Protein AF-A0A1I1T755-F1 (afdb_monomer)

Mean predicted aligned error: 21.68 Å

pLDDT: mean 79.61, std 17.69, range [35.12, 97.62]

Solvent-accessible surface area (backbone atoms only — not comparable to full-atom values): 11969 Å² total; per-residue (Å²): 139,84,83,82,84,85,90,85,89,85,86,88,81,91,76,90,70,80,73,81,49,70,67,60,53,50,53,51,49,54,51,50,52,53,50,51,54,51,50,51,51,53,50,51,52,54,50,48,54,53,51,50,53,51,51,51,53,50,52,50,59,74,71,42,74,73,81,73,72,89,49,69,65,61,52,50,52,51,51,52,50,50,53,49,50,52,52,50,51,51,52,54,52,50,53,49,52,52,51,53,50,52,51,52,60,71,65,49,74,76,76,81,71,70,99,65,89,76,80,75,77,63,72,64,60,61,53,51,51,51,53,51,50,47,52,53,54,47,51,51,49,51,53,51,48,51,51,52,51,53,50,53,51,53,53,49,56,51,35,78,74,38,90,85,30,65,67,61,50,52,60,49,48,54,53,52,50,50,53,48,52,53,46,54,51,49,49,52,51,48,51,55,52,58,70,70,48,85,81,129

Radius of gyration: 43.2 Å; Cα contacts (8 Å, |Δi|>4): 30; chains: 1; bounding box: 140×41×78 Å

Nearest PDB structures (foldseek):
  8otz-assembly1_DP  TM=5.277E-01  e=7.797E-01  Bos taurus
  5xg2-assembly1_A  TM=3.256E-01  e=5.555E+00  Pyrococcus yayanosii CH1
  3ja6-assembly1_I  TM=2.140E-01  e=2.372E+00  Escherichia coli

Secondary structure (DSSP, 8-state):
---------------------HHHHHHHHHHHHHHHHHHHHHHHHHHHHHHHHHHHHHHHHHHSSSPPP--HHHHHHHHHHHHHHHHHHHHHHHHHHHHHHHHHHHTSPPPPPPSS------HHHHHHHHHHHHHHHHHHHHHHHHHHHHHHHHHHHHHHHSTTTHHHHHHHHHHHHHHHHHHHHHHHHHHHHHHTSPP-

Sequence (200 aa):
MSSETPKEAESPAAFDLAPASDEERLAKLEKANRFNRILIFALAMLLFIILSSLATSAVVKMLADEPPPFDPEAFAALQHRAEQLETELNTLKEDQKRQDALLKLAATPPPPPPAAAAPAAPPSQDIAALKLMGRTLLGQEQSYQQSLAALKNGMRDLADMVPGSRSWLDDYNQEIDKAVNASQQRVKAIQQWGSKLPQE

Organism: Pseudomonas straminea (NCBI:txid47882)

Foldseek 3Di:
DDDDDDDDDDDDDDDDDDDPDVVVVVVVVVVVVVVVVVVVVVVVVVVVVVVVVVVVVVVCVVVDDPDPPPDVVVVVVVVVVVVVVVVVVVVVVVVVVVVVVVVVVVVPDPDDPDPDDDDDDPVVVVLVVLLVVLVVLLVVLVVVLVVLVVVLVVLVVVLVVDPPSVVVNVVVVVVSVVVNVVSVVVNVVSVVVNVPRDDD

Structure (mmCIF, N/CA/C/O backbone):
data_AF-A0A1I1T755-F1
#
_entry.id   AF-A0A1I1T755-F1
#
loop_
_atom_site.group_PDB
_atom_site.id
_atom_site.type_symbol
_atom_site.label_atom_id
_atom_site.label_alt_id
_atom_site.label_comp_id
_atom_site.label_asym_id
_atom_site.label_entity_id
_atom_site.label_seq_id
_atom_site.pdbx_PDB_ins_code
_atom_site.Cartn_x
_atom_site.Cartn_y
_atom_site.Cartn_z
_atom_site.occupancy
_atom_site.B_iso_or_equiv
_atom_site.auth_seq_id
_atom_site.auth_comp_id
_atom_site.auth_asym_id
_atom_site.auth_atom_id
_atom_site.pdbx_PDB_model_num
ATOM 1 N N . MET A 1 1 ? 108.391 -16.190 -31.214 1.00 35.12 1 MET A N 1
ATOM 2 C CA . MET A 1 1 ? 109.371 -16.046 -30.120 1.00 35.12 1 MET A CA 1
ATOM 3 C C . MET A 1 1 ? 108.705 -15.199 -29.054 1.00 35.12 1 MET A C 1
ATOM 5 O O . MET A 1 1 ? 108.425 -14.042 -29.330 1.00 35.12 1 MET A O 1
ATOM 9 N N . SER A 1 2 ? 108.347 -15.805 -27.923 1.00 37.34 2 SER A N 1
ATOM 10 C CA . SER A 1 2 ? 107.707 -15.134 -26.786 1.00 37.34 2 SER A CA 1
ATOM 11 C C . SER A 1 2 ? 108.721 -15.077 -25.652 1.00 37.34 2 SER A C 1
ATOM 13 O O . SER A 1 2 ? 109.266 -16.116 -25.287 1.00 37.34 2 SER A O 1
ATOM 15 N N . SER A 1 3 ? 108.999 -13.877 -25.151 1.00 39.09 3 SER A N 1
ATOM 16 C CA . SER A 1 3 ? 109.987 -13.636 -24.101 1.00 39.09 3 SER A CA 1
ATOM 17 C C . SER A 1 3 ? 109.344 -13.629 -22.713 1.00 39.09 3 SER A C 1
ATOM 19 O O . SER A 1 3 ? 108.350 -12.949 -22.480 1.00 39.09 3 SER A O 1
ATOM 21 N N . GLU A 1 4 ? 109.940 -14.449 -21.850 1.00 42.66 4 GLU A N 1
ATOM 22 C CA . GLU A 1 4 ? 110.182 -14.334 -20.403 1.00 42.66 4 GLU A CA 1
ATOM 23 C C . GLU A 1 4 ? 109.469 -13.249 -19.557 1.00 42.66 4 GLU A C 1
ATOM 25 O O . GLU A 1 4 ? 109.646 -12.048 -19.730 1.00 42.66 4 GLU A O 1
ATOM 30 N N . THR A 1 5 ? 108.766 -13.732 -18.524 1.00 50.03 5 THR A N 1
ATOM 31 C CA . THR A 1 5 ? 108.605 -13.181 -17.147 1.00 50.03 5 THR A CA 1
ATOM 32 C C . THR A 1 5 ? 109.961 -13.098 -16.395 1.00 50.03 5 THR A C 1
ATOM 34 O O . THR A 1 5 ? 110.822 -13.859 -16.839 1.00 50.03 5 THR A O 1
ATOM 37 N N . PRO A 1 6 ? 110.191 -12.400 -15.228 1.00 61.50 6 PRO A N 1
ATOM 38 C CA . PRO A 1 6 ? 109.294 -12.348 -14.035 1.00 61.50 6 PRO A CA 1
ATOM 39 C C . PRO A 1 6 ? 109.473 -11.227 -12.934 1.00 61.50 6 PRO A C 1
ATOM 41 O O . PRO A 1 6 ? 110.411 -10.444 -12.972 1.00 61.50 6 PRO A O 1
ATOM 44 N N . LYS A 1 7 ? 108.622 -11.316 -11.875 1.00 43.22 7 LYS A N 1
ATOM 45 C CA . LYS A 1 7 ? 108.736 -10.857 -10.444 1.00 43.22 7 LYS A CA 1
ATOM 46 C C . LYS A 1 7 ? 108.649 -9.338 -10.150 1.00 43.22 7 LYS A C 1
ATOM 48 O O . LYS A 1 7 ? 109.206 -8.539 -10.874 1.00 43.22 7 LYS A O 1
ATOM 53 N N . GLU A 1 8 ? 107.926 -8.859 -9.125 1.00 37.31 8 GLU A N 1
ATOM 54 C CA . GLU A 1 8 ? 108.131 -9.155 -7.698 1.00 37.31 8 GLU A CA 1
ATOM 55 C C . GLU A 1 8 ? 106.972 -8.645 -6.792 1.00 37.31 8 GLU A C 1
ATOM 57 O O . GLU A 1 8 ? 106.420 -7.581 -7.036 1.00 37.31 8 GLU A O 1
ATOM 62 N N . ALA A 1 9 ? 106.681 -9.446 -5.756 1.00 42.03 9 ALA A N 1
ATOM 63 C CA . ALA A 1 9 ? 106.267 -9.147 -4.371 1.00 42.03 9 ALA A CA 1
ATOM 64 C C . ALA A 1 9 ? 104.993 -8.356 -3.961 1.00 42.03 9 ALA A C 1
ATOM 66 O O . ALA A 1 9 ? 104.556 -7.390 -4.566 1.00 42.03 9 ALA A O 1
ATOM 67 N N . GLU A 1 10 ? 104.523 -8.797 -2.783 1.00 35.19 10 GLU A N 1
ATOM 68 C CA . GLU A 1 10 ? 103.696 -8.138 -1.756 1.00 35.19 10 GLU A CA 1
ATOM 69 C C . GLU A 1 10 ? 102.160 -8.245 -1.805 1.00 35.19 10 GLU A C 1
ATOM 71 O O . GLU A 1 10 ? 101.432 -7.452 -2.388 1.00 35.19 10 GLU A O 1
ATOM 76 N N . SER A 1 11 ? 101.668 -9.203 -1.015 1.00 46.81 11 SER A N 1
ATOM 77 C CA . SER A 1 11 ? 100.602 -8.963 -0.033 1.00 46.81 11 SER A CA 1
ATOM 78 C C . SER A 1 11 ? 101.323 -8.756 1.312 1.00 46.81 11 SER A C 1
ATOM 80 O O . SER A 1 11 ? 102.269 -9.522 1.538 1.00 46.81 11 SER A O 1
ATOM 82 N N . PRO A 1 12 ? 100.976 -7.786 2.193 1.00 54.97 12 PRO A N 1
ATOM 83 C CA . PRO A 1 12 ? 99.703 -7.825 2.931 1.00 54.97 12 PRO A CA 1
ATOM 84 C C . PRO A 1 12 ? 99.160 -6.460 3.433 1.00 54.97 12 PRO A C 1
ATOM 86 O O . PRO A 1 12 ? 99.875 -5.685 4.055 1.00 54.97 12 PRO A O 1
ATOM 89 N N . ALA A 1 13 ? 97.855 -6.201 3.328 1.00 36.81 13 ALA A N 1
ATOM 90 C CA . ALA A 1 13 ? 97.175 -5.313 4.283 1.00 36.81 13 ALA A CA 1
ATOM 91 C C . ALA A 1 13 ? 95.667 -5.555 4.266 1.00 36.81 13 ALA A C 1
ATOM 93 O O . ALA A 1 13 ? 94.960 -5.221 3.319 1.00 36.81 13 ALA A O 1
ATOM 94 N N . ALA A 1 14 ? 95.193 -6.157 5.349 1.00 46.47 14 ALA A N 1
ATOM 95 C CA . ALA A 1 14 ? 93.793 -6.300 5.671 1.00 46.47 14 ALA A CA 1
ATOM 96 C C . ALA A 1 14 ? 93.132 -4.926 5.861 1.00 46.47 14 ALA A C 1
ATOM 98 O O . ALA A 1 14 ? 93.524 -4.173 6.745 1.00 46.47 14 ALA A O 1
ATOM 99 N N . PHE A 1 15 ? 92.079 -4.663 5.092 1.00 38.47 15 PHE A N 1
ATOM 100 C CA . PHE A 1 15 ? 90.919 -3.905 5.556 1.00 38.47 15 PHE A CA 1
ATOM 101 C C . PHE A 1 15 ? 89.667 -4.653 5.097 1.00 38.47 15 PHE A C 1
ATOM 103 O O . PHE A 1 15 ? 89.172 -4.486 3.989 1.00 38.47 15 PHE A O 1
ATOM 110 N N . ASP A 1 16 ? 89.278 -5.598 5.948 1.00 48.97 16 ASP A N 1
ATOM 111 C CA . ASP A 1 16 ? 87.904 -5.878 6.360 1.00 48.97 16 ASP A CA 1
ATOM 112 C C . ASP A 1 16 ? 86.786 -5.435 5.397 1.00 48.97 16 ASP A C 1
ATOM 114 O O . ASP A 1 16 ? 86.219 -4.355 5.524 1.00 48.97 16 ASP A O 1
ATOM 118 N N . LEU A 1 17 ? 86.447 -6.299 4.441 1.00 41.81 17 LEU A N 1
ATOM 119 C CA . LEU A 1 17 ? 85.173 -6.277 3.723 1.00 41.81 17 LEU A CA 1
ATOM 120 C C . LEU A 1 17 ? 84.752 -7.735 3.544 1.00 41.81 17 LEU A C 1
ATOM 122 O O . LEU A 1 17 ? 84.984 -8.344 2.498 1.00 41.81 17 LEU A O 1
ATOM 126 N N . ALA A 1 18 ? 84.189 -8.322 4.602 1.00 45.69 18 ALA A N 1
ATOM 127 C CA . ALA A 1 18 ? 83.506 -9.604 4.498 1.00 45.69 18 ALA A CA 1
ATOM 128 C C . ALA A 1 18 ? 82.553 -9.568 3.281 1.00 45.69 18 ALA A C 1
ATOM 130 O O . ALA A 1 18 ? 81.735 -8.646 3.179 1.00 45.69 18 ALA A O 1
ATOM 131 N N . PRO A 1 19 ? 82.645 -10.518 2.332 1.00 50.94 19 PRO A N 1
ATOM 132 C CA . PRO A 1 19 ? 81.652 -10.613 1.275 1.00 50.94 19 PRO A CA 1
ATOM 133 C C . PRO A 1 19 ? 80.314 -10.925 1.948 1.00 50.94 19 PRO A C 1
ATOM 135 O O . PRO A 1 19 ? 80.239 -11.872 2.727 1.00 50.94 19 PRO A O 1
ATOM 138 N N . ALA A 1 20 ? 79.289 -10.102 1.693 1.00 57.72 20 ALA A N 1
ATOM 139 C CA . ALA A 1 20 ? 77.937 -10.277 2.228 1.00 57.72 20 ALA A CA 1
ATOM 140 C C . ALA A 1 20 ? 77.550 -11.763 2.186 1.00 57.72 20 ALA A C 1
ATOM 142 O O . ALA A 1 20 ? 77.498 -12.345 1.097 1.00 57.72 20 ALA A O 1
ATOM 143 N N . SER A 1 21 ? 77.377 -12.373 3.362 1.00 67.25 21 SER A N 1
ATOM 144 C CA . SER A 1 21 ? 77.228 -13.821 3.513 1.00 67.25 21 SER A CA 1
ATOM 145 C C . SER A 1 21 ? 76.074 -14.331 2.647 1.00 67.25 21 SER A C 1
ATOM 147 O O . SER A 1 21 ? 75.081 -13.632 2.424 1.00 67.25 21 SER A O 1
ATOM 149 N N . ASP A 1 22 ? 76.194 -15.547 2.113 1.00 66.88 22 ASP A N 1
ATOM 150 C CA . ASP A 1 22 ? 75.213 -16.103 1.171 1.00 66.88 22 ASP A CA 1
ATOM 151 C C . ASP A 1 22 ? 73.778 -16.128 1.738 1.00 66.88 22 ASP A C 1
ATOM 153 O O . ASP A 1 22 ? 72.805 -16.010 0.990 1.00 66.88 22 ASP A O 1
ATOM 157 N N . GLU A 1 23 ? 73.639 -16.158 3.065 1.00 69.19 23 GLU A N 1
ATOM 158 C CA . GLU A 1 23 ? 72.368 -16.014 3.780 1.00 69.19 23 GLU A CA 1
ATOM 159 C C . GLU A 1 23 ? 71.709 -14.639 3.568 1.00 69.19 23 GLU A C 1
ATOM 161 O O . GLU A 1 23 ? 70.505 -14.559 3.303 1.00 69.19 23 GLU A O 1
ATOM 166 N N . GLU A 1 24 ? 72.477 -13.546 3.586 1.00 71.50 24 GLU A N 1
ATOM 167 C CA . GLU A 1 24 ? 71.951 -12.207 3.295 1.00 71.50 24 GLU A CA 1
ATOM 168 C C . GLU A 1 24 ? 71.529 -12.064 1.828 1.00 71.50 24 GLU A C 1
ATOM 170 O O . GLU A 1 24 ? 70.580 -11.334 1.512 1.00 71.50 24 GLU A O 1
ATOM 175 N N . ARG A 1 25 ? 72.211 -12.760 0.911 1.00 71.12 25 ARG A N 1
ATOM 176 C CA . ARG A 1 25 ? 71.863 -12.766 -0.520 1.00 71.12 25 ARG A CA 1
ATOM 177 C C . ARG A 1 25 ? 70.565 -13.537 -0.758 1.00 71.12 25 ARG A C 1
ATOM 179 O O . ARG A 1 25 ? 69.699 -13.045 -1.484 1.00 71.12 25 ARG A O 1
ATOM 186 N N . LEU A 1 26 ? 70.387 -14.680 -0.097 1.00 72.69 26 LEU A N 1
ATOM 187 C CA . LEU A 1 26 ? 69.152 -15.468 -0.144 1.00 72.69 26 LEU A CA 1
ATOM 188 C C . LEU A 1 26 ? 67.962 -14.704 0.452 1.00 72.69 26 LEU A C 1
ATOM 190 O O . LEU A 1 26 ? 66.907 -14.639 -0.181 1.00 72.69 26 LEU A O 1
ATOM 194 N N . ALA A 1 27 ? 68.141 -14.037 1.596 1.00 75.31 27 ALA A N 1
ATOM 195 C CA . ALA A 1 27 ? 67.090 -13.222 2.210 1.00 75.31 27 ALA A CA 1
ATOM 196 C C . ALA A 1 27 ? 66.666 -12.037 1.318 1.00 75.31 27 ALA A C 1
ATOM 198 O O . ALA A 1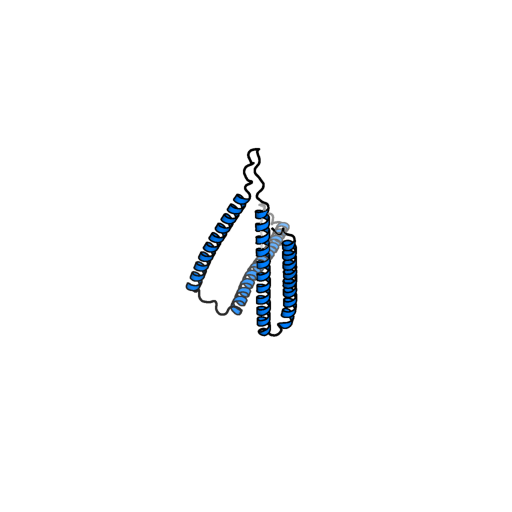 27 ? 65.475 -11.727 1.197 1.00 75.31 27 ALA A O 1
ATOM 199 N N . LYS A 1 28 ? 67.625 -11.391 0.635 1.00 72.56 28 LYS A N 1
ATOM 200 C CA . LYS A 1 28 ? 67.342 -10.323 -0.34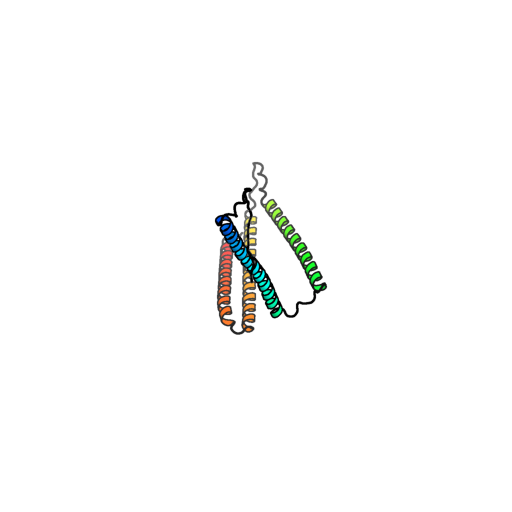2 1.00 72.56 28 LYS A CA 1
ATOM 201 C C . LYS A 1 28 ? 66.572 -10.851 -1.555 1.00 72.56 28 LYS A C 1
ATOM 203 O O . LYS A 1 28 ? 65.613 -10.204 -1.978 1.00 72.56 28 LYS A O 1
ATOM 208 N N . LEU A 1 29 ? 66.934 -12.025 -2.076 1.00 72.69 29 LEU A N 1
ATOM 209 C CA . LEU A 1 29 ? 66.239 -12.654 -3.206 1.00 72.69 29 LEU A CA 1
ATOM 210 C C . LEU A 1 29 ? 64.825 -13.118 -2.837 1.00 72.69 29 LEU A C 1
ATOM 212 O O . LEU A 1 29 ? 63.891 -12.902 -3.608 1.00 72.69 29 LEU A O 1
ATOM 216 N N . GLU A 1 30 ? 64.625 -13.681 -1.647 1.00 77.19 30 GLU A N 1
ATOM 217 C CA . GLU A 1 30 ? 63.300 -14.096 -1.180 1.00 77.19 30 GLU A CA 1
ATOM 218 C C . GLU A 1 30 ? 62.376 -12.888 -0.942 1.00 77.19 30 GLU A C 1
ATOM 220 O O . GLU A 1 30 ? 61.196 -12.909 -1.309 1.00 77.19 30 GLU A O 1
ATOM 225 N N . LYS A 1 31 ? 62.909 -11.798 -0.373 1.00 75.19 31 LYS A N 1
ATOM 226 C CA . LYS A 1 31 ? 62.175 -10.536 -0.204 1.00 75.19 31 LYS A CA 1
ATOM 227 C C . LYS A 1 31 ? 61.831 -9.906 -1.555 1.00 75.19 31 LYS A C 1
ATOM 229 O O . LYS A 1 31 ? 60.692 -9.480 -1.738 1.00 75.19 31 LYS A O 1
ATOM 234 N N . ALA A 1 32 ? 62.767 -9.891 -2.506 1.00 74.00 32 ALA A N 1
ATOM 235 C CA . ALA A 1 32 ? 62.540 -9.379 -3.858 1.00 74.00 32 ALA A CA 1
ATOM 236 C C . ALA A 1 32 ? 61.497 -10.209 -4.625 1.00 74.00 32 ALA A C 1
ATOM 238 O O . ALA A 1 32 ? 60.621 -9.644 -5.279 1.00 74.00 32 ALA A O 1
ATOM 239 N N . ASN A 1 33 ? 61.525 -11.537 -4.485 1.00 77.31 33 ASN A N 1
ATOM 240 C CA . ASN A 1 33 ? 60.552 -12.427 -5.116 1.00 77.31 33 ASN A CA 1
ATOM 241 C C . ASN A 1 33 ? 59.140 -12.238 -4.528 1.00 77.31 33 ASN A C 1
ATOM 243 O O . ASN A 1 33 ? 58.155 -12.136 -5.263 1.00 77.31 33 ASN A O 1
ATOM 247 N N . ARG A 1 34 ? 59.032 -12.093 -3.199 1.00 75.38 34 ARG A N 1
ATOM 248 C CA . ARG A 1 34 ? 57.762 -11.760 -2.531 1.00 75.38 34 ARG A CA 1
ATOM 249 C C . ARG A 1 34 ? 57.227 -10.389 -2.956 1.00 75.38 34 ARG A C 1
ATOM 251 O O . ARG A 1 34 ? 56.041 -10.279 -3.256 1.00 75.38 34 ARG A O 1
ATOM 258 N N . PHE A 1 35 ? 58.086 -9.372 -3.051 1.00 79.19 35 PHE A N 1
ATOM 259 C CA . PHE A 1 35 ? 57.698 -8.041 -3.533 1.00 79.19 35 PHE A CA 1
ATOM 260 C C . PHE A 1 35 ? 57.225 -8.058 -4.989 1.00 79.19 35 PHE A C 1
ATOM 262 O O . PHE A 1 35 ? 56.187 -7.474 -5.289 1.00 79.19 35 PHE A O 1
ATOM 269 N N . ASN A 1 36 ? 57.927 -8.766 -5.877 1.00 85.44 36 ASN A N 1
ATOM 270 C CA . ASN A 1 36 ? 57.527 -8.896 -7.278 1.00 85.44 36 ASN A CA 1
ATOM 271 C C . ASN A 1 36 ? 56.135 -9.534 -7.406 1.00 85.44 36 ASN A C 1
ATOM 273 O O . ASN A 1 36 ? 55.276 -9.044 -8.133 1.00 85.44 36 ASN A O 1
ATOM 277 N N . ARG A 1 37 ? 55.865 -10.584 -6.622 1.00 86.88 37 ARG A N 1
ATOM 278 C CA . ARG A 1 37 ? 54.556 -11.245 -6.613 1.00 86.88 37 ARG A CA 1
ATOM 279 C C . ARG A 1 37 ? 53.436 -10.318 -6.125 1.00 86.88 37 ARG A C 1
ATOM 281 O O . ARG A 1 37 ? 52.359 -10.314 -6.712 1.00 86.88 37 ARG A O 1
ATOM 288 N N . ILE A 1 38 ? 53.691 -9.507 -5.097 1.00 89.44 38 ILE A N 1
ATOM 289 C CA . ILE A 1 38 ? 52.728 -8.511 -4.596 1.00 89.44 38 ILE A CA 1
ATOM 290 C C . ILE A 1 38 ? 52.475 -7.416 -5.640 1.00 89.44 38 ILE A C 1
ATOM 292 O O . ILE A 1 38 ? 51.322 -7.058 -5.870 1.00 89.44 38 ILE A O 1
ATOM 296 N N . LEU A 1 39 ? 53.520 -6.922 -6.310 1.00 90.19 39 LEU A N 1
ATOM 297 C CA . LEU A 1 39 ? 53.388 -5.921 -7.373 1.00 90.19 39 LEU A CA 1
ATOM 298 C C . LEU A 1 39 ? 52.557 -6.441 -8.551 1.00 90.19 39 LEU A C 1
ATOM 300 O O . LEU A 1 39 ? 51.699 -5.719 -9.052 1.00 90.19 39 LEU A O 1
ATOM 304 N N . ILE A 1 40 ? 52.747 -7.703 -8.947 1.00 89.44 40 ILE A N 1
ATOM 305 C CA . ILE A 1 40 ? 51.943 -8.340 -10.000 1.00 89.44 40 ILE A CA 1
ATOM 306 C C . ILE A 1 40 ? 50.471 -8.431 -9.582 1.00 89.44 40 ILE A C 1
ATOM 308 O O . ILE A 1 40 ? 49.595 -8.108 -10.381 1.00 89.44 40 ILE A O 1
ATOM 312 N N . PHE A 1 41 ? 50.175 -8.814 -8.335 1.00 92.44 41 PHE A N 1
ATOM 313 C CA . PHE A 1 41 ? 48.792 -8.857 -7.849 1.00 92.44 41 PHE A CA 1
ATOM 314 C C . PHE A 1 41 ? 48.151 -7.470 -7.752 1.00 92.44 41 PHE A C 1
ATOM 316 O O . PHE A 1 41 ? 46.987 -7.317 -8.119 1.00 92.44 41 PHE A O 1
ATOM 323 N N . ALA A 1 42 ? 48.900 -6.455 -7.318 1.00 91.25 42 ALA A N 1
ATOM 324 C CA . ALA A 1 42 ? 48.418 -5.078 -7.278 1.00 91.25 42 ALA A CA 1
ATOM 325 C C . ALA A 1 42 ? 48.113 -4.548 -8.689 1.00 91.25 42 ALA A C 1
ATOM 327 O O . ALA A 1 42 ? 47.055 -3.959 -8.914 1.00 91.25 42 ALA A O 1
ATOM 328 N N . LEU A 1 43 ? 48.995 -4.818 -9.657 1.00 92.56 43 LEU A N 1
ATOM 329 C CA . LEU A 1 43 ? 48.785 -4.449 -11.056 1.00 92.56 43 LEU A CA 1
ATOM 330 C C . LEU A 1 43 ? 47.590 -5.195 -11.663 1.00 92.56 43 LEU A C 1
ATOM 332 O O . LEU A 1 43 ? 46.779 -4.588 -12.355 1.00 92.56 43 LEU A O 1
ATOM 336 N N . ALA A 1 44 ? 47.447 -6.490 -11.372 1.00 92.75 44 ALA A N 1
ATOM 337 C CA . ALA A 1 44 ? 46.313 -7.287 -11.828 1.00 92.75 44 ALA A CA 1
ATOM 338 C C . ALA A 1 44 ? 44.986 -6.781 -11.242 1.00 92.75 44 ALA A C 1
ATOM 340 O O . ALA A 1 44 ? 43.995 -6.705 -11.963 1.00 92.75 44 ALA A O 1
ATOM 341 N N . MET A 1 45 ? 44.964 -6.384 -9.966 1.00 93.44 45 MET A N 1
ATOM 342 C CA . MET A 1 45 ? 43.779 -5.808 -9.326 1.00 93.44 45 MET A CA 1
ATOM 343 C C . MET A 1 45 ? 43.423 -4.443 -9.930 1.00 93.44 45 MET A C 1
ATOM 345 O O . MET A 1 45 ? 42.258 -4.202 -10.241 1.00 93.44 45 MET A O 1
ATOM 349 N N . LEU A 1 46 ? 44.413 -3.576 -10.165 1.00 94.19 46 LEU A N 1
ATOM 350 C CA . LEU A 1 46 ? 44.207 -2.298 -10.854 1.00 94.19 46 LEU A CA 1
ATOM 351 C C . LEU A 1 46 ? 43.623 -2.522 -12.257 1.00 94.19 46 LEU A C 1
ATOM 353 O O . LEU A 1 46 ? 42.631 -1.901 -12.634 1.00 94.19 46 LEU A O 1
ATOM 357 N N . LEU A 1 47 ? 44.215 -3.446 -13.012 1.00 93.88 47 LEU A N 1
ATOM 358 C CA . LEU A 1 47 ? 43.787 -3.779 -14.365 1.00 93.88 47 LEU A CA 1
ATOM 359 C C . LEU A 1 47 ? 42.378 -4.389 -14.375 1.00 93.88 47 LEU A C 1
ATOM 361 O O . LEU A 1 47 ? 41.578 -4.052 -15.244 1.00 93.88 47 LEU A O 1
ATOM 365 N N . PHE A 1 48 ? 42.038 -5.206 -13.376 1.00 95.00 48 PHE A N 1
ATOM 366 C CA . PHE A 1 48 ? 40.691 -5.740 -13.192 1.00 95.00 48 PHE A CA 1
ATOM 367 C C . PHE A 1 48 ? 39.660 -4.633 -12.933 1.00 95.00 48 PHE A C 1
ATOM 369 O O . PHE A 1 48 ? 38.601 -4.636 -13.556 1.00 95.00 48 PHE A O 1
ATOM 376 N N . ILE A 1 49 ? 39.971 -3.651 -12.079 1.00 93.75 49 ILE A N 1
ATOM 377 C CA . ILE A 1 49 ? 39.083 -2.504 -11.815 1.00 93.75 49 ILE A CA 1
ATOM 378 C C . ILE A 1 49 ? 38.867 -1.682 -13.093 1.00 93.75 49 ILE A C 1
ATOM 380 O O . ILE A 1 49 ? 37.731 -1.328 -13.415 1.00 93.75 49 ILE A O 1
ATOM 384 N N . ILE A 1 50 ? 39.936 -1.417 -13.851 1.00 93.50 50 ILE A N 1
ATOM 385 C CA . ILE A 1 50 ? 39.860 -0.672 -15.116 1.00 93.50 50 ILE A CA 1
ATOM 386 C C . ILE A 1 50 ? 38.999 -1.431 -16.134 1.00 93.50 50 ILE A C 1
ATOM 388 O O . ILE A 1 50 ? 38.085 -0.848 -16.718 1.00 93.50 50 ILE A O 1
ATOM 392 N N . LEU A 1 51 ? 39.238 -2.733 -16.314 1.00 91.00 51 LEU A N 1
ATOM 393 C CA . LEU A 1 51 ? 38.452 -3.571 -17.224 1.00 91.00 51 LEU A CA 1
ATOM 394 C C . LEU A 1 51 ? 36.985 -3.659 -16.800 1.00 91.00 51 LEU A C 1
ATOM 396 O O . LEU A 1 51 ? 36.105 -3.555 -17.650 1.00 91.00 51 LEU A O 1
ATOM 400 N N . SER A 1 52 ? 36.713 -3.802 -15.502 1.00 91.56 52 SER A N 1
ATOM 401 C CA . SER A 1 52 ? 35.350 -3.823 -14.966 1.00 91.56 52 SER A CA 1
ATOM 402 C C . SER A 1 52 ? 34.626 -2.500 -15.230 1.00 91.56 52 SER A C 1
ATOM 404 O O . SER A 1 52 ? 33.455 -2.505 -15.610 1.00 91.56 52 SER A O 1
ATOM 406 N N . SER A 1 53 ? 35.314 -1.366 -15.077 1.00 90.25 53 SER A N 1
ATOM 407 C CA . SER A 1 53 ? 34.765 -0.037 -15.376 1.00 90.25 53 SER A CA 1
ATOM 408 C C . SER A 1 53 ? 34.455 0.138 -16.868 1.00 90.25 53 SER A C 1
ATOM 410 O O . SER A 1 53 ? 33.367 0.596 -17.232 1.00 90.25 53 SER A O 1
ATOM 412 N N . LEU A 1 54 ? 35.359 -0.308 -17.749 1.00 88.81 54 LEU A N 1
ATOM 413 C CA . LEU A 1 54 ? 35.139 -0.293 -19.200 1.00 88.81 54 LEU A CA 1
ATOM 414 C C . LEU A 1 54 ? 33.981 -1.206 -19.615 1.00 88.81 54 LEU A C 1
ATOM 416 O O . LEU A 1 54 ? 33.137 -0.790 -20.406 1.00 88.81 54 LEU A O 1
ATOM 420 N N . ALA A 1 55 ? 33.913 -2.421 -19.066 1.00 85.31 55 ALA A N 1
ATOM 421 C CA . ALA A 1 55 ? 32.838 -3.369 -19.344 1.00 85.31 55 ALA A CA 1
ATOM 422 C C . ALA A 1 55 ? 31.478 -2.819 -18.893 1.00 85.31 55 ALA A C 1
ATOM 424 O O . ALA A 1 55 ? 30.518 -2.851 -19.658 1.00 85.31 55 ALA A O 1
ATOM 425 N N . THR A 1 56 ? 31.412 -2.231 -17.694 1.00 87.00 56 THR A N 1
ATOM 426 C CA . THR A 1 56 ? 30.189 -1.587 -17.189 1.00 87.00 56 THR A CA 1
ATOM 427 C C . THR A 1 56 ? 29.777 -0.421 -18.088 1.00 87.00 56 THR A C 1
ATOM 429 O O . THR A 1 56 ? 28.616 -0.316 -18.470 1.00 87.00 56 THR A O 1
ATOM 432 N N . SER A 1 57 ? 30.734 0.409 -18.515 1.00 82.00 57 SER A N 1
ATOM 433 C CA . SER A 1 57 ? 30.479 1.521 -19.441 1.00 82.00 57 SER A CA 1
ATOM 434 C C . SER A 1 57 ? 29.979 1.045 -20.810 1.00 82.00 57 SER A C 1
ATOM 436 O O . SER A 1 57 ? 29.119 1.689 -21.406 1.00 82.00 57 SER A O 1
ATOM 438 N N . ALA A 1 58 ? 30.492 -0.079 -21.316 1.00 81.56 58 ALA A N 1
ATOM 439 C CA . ALA A 1 58 ? 30.057 -0.672 -22.579 1.00 81.56 58 ALA A CA 1
ATOM 440 C C . ALA A 1 58 ? 28.630 -1.235 -22.492 1.00 81.56 58 ALA A C 1
ATOM 442 O O . ALA A 1 58 ? 27.835 -1.008 -23.401 1.00 81.56 58 ALA A O 1
ATOM 443 N N . VAL A 1 59 ? 28.282 -1.901 -21.386 1.00 80.81 59 VAL A N 1
ATOM 444 C CA . VAL A 1 59 ? 26.916 -2.395 -21.138 1.00 80.81 59 VAL A CA 1
ATOM 445 C C . VAL A 1 59 ? 25.932 -1.233 -21.014 1.00 80.81 59 VAL A C 1
ATOM 447 O O . VAL A 1 59 ? 24.875 -1.268 -21.638 1.00 80.81 59 VAL A O 1
ATOM 450 N N . VAL A 1 60 ? 26.296 -0.172 -20.285 1.00 77.69 60 VAL A N 1
ATOM 451 C CA . VAL A 1 60 ? 25.470 1.042 -20.181 1.00 77.69 60 VAL A CA 1
ATOM 452 C C . VAL A 1 60 ? 25.281 1.693 -21.551 1.00 77.69 60 VAL A C 1
ATOM 454 O O . VAL A 1 60 ? 24.163 2.060 -21.876 1.00 77.69 60 VAL A O 1
ATOM 457 N N . LYS A 1 61 ? 26.320 1.777 -22.391 1.00 71.06 61 LYS A N 1
ATOM 458 C CA . LYS A 1 61 ? 26.211 2.319 -23.759 1.00 71.06 61 LYS A CA 1
ATOM 459 C C . LYS A 1 61 ? 25.421 1.440 -24.732 1.00 71.06 61 LYS A C 1
ATOM 461 O O . LYS A 1 61 ? 24.909 1.968 -25.706 1.00 71.06 61 LYS A O 1
ATOM 466 N N . MET A 1 62 ? 25.352 0.125 -24.516 1.00 72.56 62 MET A N 1
ATOM 467 C CA . MET A 1 62 ? 24.502 -0.760 -25.326 1.00 72.56 62 MET A CA 1
ATOM 468 C C . MET A 1 62 ? 23.039 -0.755 -24.877 1.00 72.56 62 MET A C 1
ATOM 470 O O . MET A 1 62 ? 22.172 -1.112 -25.669 1.00 72.56 62 MET A O 1
ATOM 474 N N . LEU A 1 63 ? 22.771 -0.397 -23.618 1.00 69.69 63 LEU A N 1
ATOM 475 C CA . LEU A 1 63 ? 21.424 -0.379 -23.046 1.00 69.69 63 LEU A CA 1
ATOM 476 C C . LEU A 1 63 ? 20.794 1.022 -23.027 1.00 69.69 63 LEU A C 1
ATOM 478 O O . LEU A 1 63 ? 19.572 1.140 -23.010 1.00 69.69 63 LEU A O 1
ATOM 482 N N . ALA A 1 64 ? 21.612 2.073 -23.025 1.00 56.22 64 ALA A N 1
ATOM 483 C CA . ALA A 1 64 ? 21.166 3.448 -23.166 1.00 56.22 64 ALA A CA 1
ATOM 484 C C . ALA A 1 64 ? 21.159 3.826 -24.652 1.00 56.22 64 ALA A C 1
ATOM 486 O O . ALA A 1 64 ? 22.223 3.934 -25.264 1.00 56.22 64 ALA A O 1
ATOM 487 N N . ASP A 1 65 ? 19.970 4.075 -25.208 1.00 62.59 65 ASP A N 1
ATOM 488 C CA . ASP A 1 65 ? 19.858 5.017 -26.324 1.00 62.59 65 ASP A CA 1
ATOM 489 C C . ASP A 1 65 ? 20.553 6.320 -25.903 1.00 62.59 65 ASP A C 1
ATOM 491 O O . ASP A 1 65 ? 20.490 6.694 -24.728 1.00 62.59 65 ASP A O 1
ATOM 495 N N . GLU A 1 66 ? 21.281 6.919 -26.847 1.00 57.53 66 GLU A N 1
ATOM 496 C CA . GLU A 1 66 ? 22.160 8.089 -26.720 1.00 57.53 66 GLU A CA 1
ATOM 497 C C . GLU A 1 66 ? 21.936 8.900 -25.428 1.00 57.53 66 GLU A C 1
ATOM 499 O O . GLU A 1 66 ? 20.828 9.408 -25.238 1.00 57.53 66 GLU A O 1
ATOM 504 N N . PRO A 1 67 ? 22.935 9.024 -24.518 1.00 59.25 67 PRO A N 1
ATOM 505 C CA . PRO A 1 67 ? 22.731 9.742 -23.265 1.00 59.25 67 PRO A CA 1
ATOM 506 C C . PRO A 1 67 ? 22.186 11.129 -23.605 1.00 59.25 67 PRO A C 1
ATOM 508 O O . PRO A 1 67 ? 22.858 11.855 -24.349 1.00 59.25 67 PRO A O 1
ATOM 511 N N . PRO A 1 68 ? 20.974 11.481 -23.131 1.00 60.53 68 PRO A N 1
ATOM 512 C CA . PRO A 1 68 ? 20.358 12.730 -23.522 1.00 60.53 68 PRO A CA 1
ATOM 513 C C . PRO A 1 68 ? 21.337 13.855 -23.182 1.00 60.53 68 PRO A C 1
ATOM 515 O O . PRO A 1 68 ? 21.952 13.818 -22.104 1.00 60.53 68 PRO A O 1
ATOM 518 N N . PRO A 1 69 ? 21.555 14.813 -24.101 1.00 69.06 69 PRO A N 1
ATOM 519 C CA . PRO A 1 69 ? 22.390 15.965 -23.810 1.00 69.06 69 PRO A CA 1
ATOM 520 C C . PRO A 1 69 ? 21.916 16.581 -22.496 1.00 69.06 69 PRO A C 1
ATOM 522 O O . PRO A 1 69 ? 20.718 16.580 -22.217 1.00 69.06 69 PRO A O 1
ATOM 525 N N . PHE A 1 70 ? 22.860 17.053 -21.675 1.00 68.75 70 PHE A N 1
ATOM 526 C CA . PHE A 1 70 ? 22.535 17.695 -20.406 1.00 68.75 70 PHE A CA 1
ATOM 527 C C . PHE A 1 70 ? 21.484 18.776 -20.656 1.00 68.75 70 PHE A C 1
ATOM 529 O O . PHE A 1 70 ? 21.777 19.790 -21.290 1.00 68.75 70 PHE A O 1
ATOM 536 N N . ASP A 1 71 ? 20.267 18.511 -20.193 1.00 79.44 71 ASP A N 1
ATOM 537 C CA . ASP A 1 71 ? 19.136 19.397 -20.375 1.00 79.44 71 ASP A CA 1
ATOM 538 C C . ASP A 1 71 ? 19.009 20.271 -19.118 1.00 79.44 71 ASP A C 1
ATOM 540 O O . ASP A 1 71 ? 18.610 19.777 -18.052 1.00 79.44 71 ASP A O 1
ATOM 544 N N . PRO A 1 72 ? 19.394 21.558 -19.195 1.00 77.38 72 PRO A N 1
ATOM 545 C CA . PRO A 1 72 ? 19.301 22.467 -18.062 1.00 77.38 72 PRO A CA 1
ATOM 546 C C . PRO A 1 72 ? 17.850 22.663 -17.602 1.00 77.38 72 PRO A C 1
ATOM 548 O O . PRO A 1 72 ? 17.636 22.943 -16.421 1.00 77.38 72 PRO A O 1
ATOM 551 N N . GLU A 1 73 ? 16.856 22.474 -18.478 1.00 81.12 73 GLU A N 1
ATOM 552 C CA . GLU A 1 73 ? 15.441 22.552 -18.102 1.00 81.12 73 GLU A CA 1
ATOM 553 C C . GLU A 1 73 ? 15.017 21.333 -17.279 1.00 81.12 73 GLU A C 1
ATOM 555 O O . GLU A 1 73 ? 14.352 21.485 -16.253 1.00 81.12 73 GLU A O 1
ATOM 560 N N . ALA A 1 74 ? 15.468 20.131 -17.651 1.00 79.75 74 ALA A N 1
ATOM 561 C CA . ALA A 1 74 ? 15.228 18.922 -16.864 1.00 79.75 74 ALA A CA 1
ATOM 562 C C . ALA A 1 74 ? 15.872 19.017 -15.471 1.00 79.75 74 ALA A C 1
ATOM 564 O O . ALA A 1 74 ? 15.260 18.627 -14.472 1.00 79.75 74 ALA A O 1
ATOM 565 N N . PHE A 1 75 ? 17.081 19.582 -15.383 1.00 83.81 75 PHE A N 1
ATOM 566 C CA . PHE A 1 75 ? 17.749 19.836 -14.105 1.00 83.81 75 PHE A CA 1
ATOM 567 C C . PHE A 1 75 ? 17.000 20.878 -13.257 1.00 83.81 75 PHE A C 1
ATOM 569 O O . PHE A 1 75 ? 16.782 20.651 -12.066 1.00 83.81 75 PHE A O 1
ATOM 576 N N . ALA A 1 76 ? 16.537 21.976 -13.862 1.00 85.25 76 ALA A N 1
ATOM 577 C CA . ALA A 1 76 ? 15.725 22.981 -13.176 1.00 85.25 76 ALA A CA 1
ATOM 578 C C . ALA A 1 76 ? 14.386 22.404 -12.680 1.00 85.25 76 ALA A C 1
ATOM 580 O O . ALA A 1 76 ? 13.966 22.684 -11.556 1.00 85.25 76 ALA A O 1
ATOM 581 N N . ALA A 1 77 ? 13.743 21.539 -13.469 1.00 86.44 77 ALA A N 1
ATOM 582 C CA . ALA A 1 77 ? 12.525 20.839 -13.068 1.00 86.44 77 ALA A CA 1
ATOM 583 C C . ALA A 1 77 ? 12.773 19.887 -11.886 1.00 86.44 77 ALA A C 1
ATOM 585 O O . ALA A 1 77 ? 11.964 19.826 -10.959 1.00 86.44 77 ALA A O 1
ATOM 586 N N . LEU A 1 78 ? 13.902 19.173 -11.884 1.00 87.62 78 LEU A N 1
ATOM 587 C CA . LEU A 1 78 ? 14.339 18.335 -10.763 1.00 87.62 78 LEU A CA 1
ATOM 588 C C . LEU A 1 78 ? 14.587 19.157 -9.494 1.00 87.62 78 LEU A C 1
ATOM 590 O O . LEU A 1 78 ? 14.141 18.755 -8.420 1.00 87.62 78 LEU A O 1
ATOM 594 N N . GLN A 1 79 ? 15.242 20.310 -9.616 1.00 90.88 79 GLN A N 1
ATOM 595 C CA . GLN A 1 79 ? 15.501 21.211 -8.495 1.00 90.88 79 GLN A CA 1
ATOM 596 C C . GLN A 1 79 ? 14.198 21.764 -7.905 1.00 90.88 79 GLN A C 1
ATOM 598 O O . GLN A 1 79 ? 13.983 21.668 -6.699 1.00 90.88 79 GLN A O 1
ATOM 603 N N . HIS A 1 80 ? 13.275 22.216 -8.755 1.00 89.44 80 HIS A N 1
ATOM 604 C CA . HIS A 1 80 ? 11.953 22.669 -8.322 1.00 89.44 80 HIS A CA 1
ATOM 605 C C . HIS A 1 80 ? 11.167 21.553 -7.618 1.00 89.44 80 HIS A C 1
ATOM 607 O O . HIS A 1 80 ? 10.492 21.782 -6.616 1.00 89.44 80 HIS A O 1
ATOM 613 N N . ARG A 1 81 ? 11.273 20.314 -8.110 1.00 87.44 81 ARG A N 1
ATOM 614 C CA . ARG A 1 81 ? 10.627 19.152 -7.488 1.00 87.44 81 ARG A CA 1
ATOM 615 C C . ARG A 1 81 ? 11.242 18.813 -6.131 1.00 87.44 81 ARG A C 1
ATOM 617 O O . ARG A 1 81 ? 10.512 18.422 -5.225 1.00 87.44 81 ARG A O 1
ATOM 624 N N . ALA A 1 82 ? 12.556 18.972 -5.981 1.00 92.44 82 ALA A N 1
ATOM 625 C CA . ALA A 1 82 ? 13.244 18.800 -4.706 1.00 92.44 82 ALA A CA 1
ATOM 626 C C . ALA A 1 82 ? 12.810 19.864 -3.684 1.00 92.44 82 ALA A C 1
ATOM 628 O O . ALA A 1 82 ? 12.492 19.513 -2.551 1.00 92.44 82 ALA A O 1
ATOM 629 N N . GLU A 1 83 ? 12.699 21.129 -4.097 1.00 93.44 83 GLU A N 1
ATOM 630 C CA . GLU A 1 83 ? 12.209 22.228 -3.249 1.00 93.44 83 GLU A CA 1
ATOM 631 C C . GLU A 1 83 ? 10.737 22.035 -2.841 1.00 93.44 83 GLU A C 1
ATOM 633 O O . GLU A 1 83 ? 10.358 22.266 -1.687 1.00 93.44 83 GLU A O 1
ATOM 638 N N . GLN A 1 84 ? 9.899 21.548 -3.762 1.00 93.50 84 GLN A N 1
ATOM 639 C CA . GLN A 1 84 ? 8.515 21.174 -3.461 1.00 93.50 84 GLN A CA 1
ATOM 640 C C . GLN A 1 84 ? 8.445 20.033 -2.445 1.00 93.50 84 GLN A C 1
ATOM 642 O O . GLN A 1 84 ? 7.730 20.149 -1.452 1.00 93.50 84 GLN A O 1
ATOM 647 N N . LEU A 1 85 ? 9.219 18.965 -2.650 1.00 93.12 85 LEU A N 1
ATOM 648 C CA . LEU A 1 85 ? 9.284 17.832 -1.725 1.00 93.12 85 LEU A CA 1
ATOM 649 C C . LEU A 1 85 ? 9.781 18.253 -0.339 1.00 93.12 85 LEU A C 1
ATOM 651 O O . LEU A 1 85 ? 9.257 17.789 0.669 1.00 93.12 85 LEU A O 1
ATOM 655 N N . GLU A 1 86 ? 10.766 19.146 -0.265 1.00 94.38 86 GLU A N 1
ATOM 656 C CA . GLU A 1 86 ? 11.261 19.675 1.006 1.00 94.38 86 GLU A CA 1
ATOM 657 C C . GLU A 1 86 ? 10.186 20.493 1.736 1.00 94.38 86 GLU A C 1
ATOM 659 O O . GLU A 1 86 ? 10.001 20.353 2.950 1.00 94.38 86 GLU A O 1
ATOM 664 N N . THR A 1 87 ? 9.419 21.289 0.990 1.00 93.50 87 THR A N 1
ATOM 665 C CA . THR A 1 87 ? 8.275 22.037 1.525 1.00 93.50 87 THR A CA 1
ATOM 666 C C . THR A 1 87 ? 7.202 21.089 2.054 1.00 93.50 87 THR A C 1
ATOM 668 O O . THR A 1 87 ? 6.769 21.231 3.199 1.00 93.50 87 THR A O 1
ATOM 671 N N . GLU A 1 88 ? 6.822 20.077 1.273 1.00 92.12 88 GLU A N 1
ATOM 672 C CA . GLU A 1 88 ? 5.856 19.060 1.691 1.00 92.12 88 GLU A CA 1
ATOM 673 C C . GLU A 1 88 ? 6.331 18.330 2.954 1.00 92.12 88 GLU A C 1
ATOM 675 O O . GLU A 1 88 ? 5.589 18.248 3.934 1.00 92.12 88 GLU A O 1
ATOM 680 N N . LEU A 1 89 ? 7.591 17.888 3.007 1.00 94.31 89 LEU A N 1
ATOM 681 C CA . LEU A 1 89 ? 8.145 17.232 4.195 1.00 94.31 89 LEU A CA 1
ATOM 682 C C . LEU A 1 89 ? 8.102 18.125 5.437 1.00 94.31 89 LEU A C 1
ATOM 684 O O . LEU A 1 89 ? 7.798 17.639 6.530 1.00 94.31 89 LEU A O 1
ATOM 688 N N . ASN A 1 90 ? 8.378 19.419 5.287 1.00 94.75 90 ASN A N 1
ATOM 689 C CA . ASN A 1 90 ? 8.285 20.362 6.395 1.00 94.75 90 ASN A CA 1
ATOM 690 C C . ASN A 1 90 ? 6.840 20.527 6.880 1.00 94.75 90 ASN A C 1
ATOM 692 O O . ASN A 1 90 ? 6.612 20.488 8.091 1.00 94.75 90 ASN A O 1
ATOM 696 N N . THR A 1 91 ? 5.869 20.616 5.965 1.00 93.56 91 THR A N 1
ATOM 697 C CA . THR A 1 91 ? 4.443 20.691 6.332 1.00 93.56 91 THR A CA 1
ATOM 698 C C . THR A 1 91 ? 3.966 19.427 7.052 1.00 93.56 91 THR A C 1
ATOM 700 O O . THR A 1 91 ? 3.416 19.515 8.147 1.00 93.56 91 THR A O 1
ATOM 703 N N . LEU A 1 92 ? 4.288 18.238 6.528 1.00 92.44 92 LEU A N 1
ATOM 704 C CA . LEU A 1 92 ? 3.965 16.954 7.160 1.00 92.44 92 LEU A CA 1
ATOM 705 C C . LEU A 1 92 ? 4.583 16.826 8.557 1.00 92.44 92 LEU A C 1
ATOM 707 O O . LEU A 1 92 ? 3.947 16.328 9.489 1.00 92.44 92 LEU A O 1
ATOM 711 N N . LYS A 1 93 ? 5.822 17.293 8.728 1.00 93.25 93 LYS A N 1
ATOM 712 C CA . LYS A 1 93 ? 6.514 17.279 10.021 1.00 93.25 93 LYS A CA 1
ATOM 713 C C . LYS A 1 93 ? 5.866 18.225 11.031 1.00 93.25 93 LYS A C 1
ATOM 715 O O . LYS A 1 93 ? 5.834 17.920 12.226 1.00 93.25 93 LYS A O 1
ATOM 720 N N . GLU A 1 94 ? 5.371 19.369 10.578 1.00 90.75 94 GLU A N 1
ATOM 721 C CA . GLU A 1 94 ? 4.635 20.312 11.417 1.00 90.75 94 GLU A CA 1
ATOM 722 C C . GLU A 1 94 ? 3.272 19.748 11.831 1.00 90.75 94 GLU A C 1
ATOM 724 O O . GLU A 1 94 ? 2.933 19.773 13.018 1.00 90.75 94 GLU A O 1
ATOM 729 N N . ASP A 1 95 ? 2.551 19.127 10.900 1.00 87.81 95 ASP A N 1
ATOM 730 C CA . ASP A 1 95 ? 1.287 18.444 11.177 1.00 87.81 95 ASP A CA 1
ATOM 731 C C . ASP A 1 95 ? 1.464 17.274 12.148 1.00 87.81 95 ASP A C 1
ATOM 733 O O . ASP A 1 95 ? 0.653 17.090 13.060 1.00 87.81 95 ASP A O 1
ATOM 737 N N . GLN A 1 96 ? 2.550 16.507 12.020 1.00 91.00 96 GLN A N 1
ATOM 738 C CA . GLN A 1 96 ? 2.890 15.460 12.982 1.00 91.00 96 GLN A CA 1
ATOM 739 C C . GLN A 1 96 ? 3.121 16.048 14.380 1.00 91.00 96 GLN A C 1
ATOM 741 O O . GLN A 1 96 ? 2.531 15.576 15.352 1.00 91.00 96 GLN A O 1
ATOM 746 N N . LYS A 1 97 ? 3.918 17.120 14.498 1.00 90.12 97 LYS A N 1
ATOM 747 C CA . LYS A 1 97 ? 4.140 17.800 15.787 1.00 90.12 97 LYS A CA 1
ATOM 748 C C . LYS A 1 97 ? 2.843 18.329 16.388 1.00 90.12 97 LYS A C 1
ATOM 750 O O . LYS A 1 97 ? 2.671 18.283 17.606 1.00 90.12 97 LYS A O 1
ATOM 755 N N . ARG A 1 98 ? 1.939 18.843 15.553 1.00 89.69 98 ARG A N 1
ATOM 756 C CA . ARG A 1 98 ? 0.633 19.348 15.984 1.00 89.69 98 ARG A CA 1
ATOM 757 C C . ARG A 1 98 ? -0.236 18.222 16.533 1.00 89.69 98 ARG A C 1
ATOM 759 O O . ARG A 1 98 ? -0.824 18.382 17.599 1.00 89.69 98 ARG A O 1
ATOM 766 N N . GLN A 1 99 ? -0.263 17.077 15.855 1.00 85.19 99 GLN A N 1
ATOM 767 C CA . GLN A 1 99 ? -0.950 15.878 16.336 1.00 85.19 99 GLN A CA 1
ATOM 768 C C . GLN A 1 99 ? -0.348 15.372 17.652 1.00 85.19 99 GLN A C 1
ATOM 770 O O . GLN A 1 99 ? -1.093 15.128 18.600 1.00 85.19 99 GLN A O 1
ATOM 775 N N . ASP A 1 100 ? 0.981 15.309 17.765 1.00 86.81 100 ASP A N 1
ATOM 776 C CA . ASP A 1 100 ? 1.667 14.929 19.008 1.00 86.81 100 ASP A CA 1
ATOM 777 C C . ASP A 1 100 ? 1.357 15.891 20.163 1.00 86.81 100 ASP A C 1
ATOM 779 O O . ASP A 1 100 ? 1.190 15.466 21.308 1.00 86.81 100 ASP A O 1
ATOM 783 N N . ALA A 1 101 ? 1.262 17.194 19.887 1.00 83.69 101 ALA A N 1
ATOM 784 C CA . ALA A 1 101 ? 0.877 18.187 20.885 1.00 83.69 101 ALA A CA 1
ATOM 785 C C . ALA A 1 101 ? -0.574 17.990 21.352 1.00 83.69 101 ALA A C 1
ATOM 787 O O . ALA A 1 101 ? -0.835 18.061 22.552 1.00 83.69 101 ALA A O 1
ATOM 788 N N . LEU A 1 102 ? -1.499 17.687 20.435 1.00 80.06 102 LEU A N 1
ATOM 789 C CA . LEU A 1 102 ? -2.895 17.379 20.767 1.00 80.06 102 LEU A CA 1
ATOM 790 C C . LEU A 1 102 ? -3.017 16.086 21.582 1.00 80.06 102 LEU A C 1
ATOM 792 O O . LEU A 1 102 ? -3.744 16.059 22.572 1.00 80.06 102 LEU A O 1
ATOM 796 N N . LEU A 1 103 ? -2.262 15.046 21.224 1.00 81.31 103 LEU A N 1
ATOM 797 C CA . LEU A 1 103 ? -2.180 13.793 21.980 1.00 81.31 103 LEU A CA 1
ATOM 798 C C . LEU A 1 103 ? -1.638 14.024 23.394 1.00 81.31 103 LEU A C 1
ATOM 800 O O . LEU A 1 103 ? -2.192 13.495 24.351 1.00 81.31 103 LEU A O 1
ATOM 804 N N . LYS A 1 104 ? -0.600 14.854 23.555 1.00 76.06 104 LYS A N 1
ATOM 805 C CA . LYS A 1 104 ? -0.064 15.232 24.877 1.00 76.06 104 LYS A CA 1
ATOM 806 C C . LYS A 1 104 ? -1.049 16.058 25.700 1.00 76.06 104 LYS A C 1
ATOM 808 O O . LYS A 1 104 ? -1.125 15.879 26.915 1.00 76.06 104 LYS A O 1
ATOM 813 N N . LEU A 1 105 ? -1.812 16.936 25.054 1.00 72.56 105 LEU A N 1
ATOM 814 C CA . LEU A 1 105 ? -2.852 17.713 25.723 1.00 72.56 105 LEU A CA 1
ATOM 815 C C . LEU A 1 105 ? -4.002 16.805 26.187 1.00 72.56 105 LEU A C 1
ATOM 817 O O . LEU A 1 105 ? -4.464 16.944 27.314 1.00 72.56 105 LEU A O 1
ATOM 821 N N . ALA A 1 106 ? -4.394 15.824 25.369 1.00 66.88 106 ALA A N 1
ATOM 822 C CA . ALA A 1 106 ? -5.383 14.804 25.725 1.00 66.88 106 ALA A CA 1
ATOM 823 C C . ALA A 1 106 ? -4.868 13.789 26.766 1.00 66.88 106 ALA A C 1
ATOM 825 O O . ALA A 1 106 ? -5.656 13.243 27.532 1.00 66.88 106 ALA A O 1
ATOM 826 N N . ALA A 1 107 ? -3.555 13.547 26.812 1.00 63.16 107 ALA A N 1
ATOM 82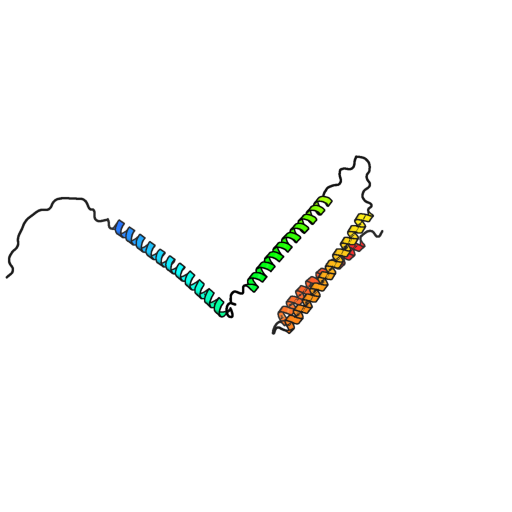7 C CA . ALA A 1 107 ? -2.902 12.673 27.787 1.00 63.16 107 ALA A CA 1
ATOM 828 C C . ALA A 1 107 ? -2.542 13.383 29.099 1.00 63.16 107 ALA A C 1
ATOM 830 O O . ALA A 1 107 ? -2.065 12.728 30.025 1.00 63.16 107 ALA A O 1
ATOM 831 N N . THR A 1 108 ? -2.750 14.702 29.196 1.00 52.38 108 THR A N 1
ATOM 832 C CA . THR A 1 108 ? -2.644 15.413 30.472 1.00 52.38 108 THR A CA 1
ATOM 833 C C . THR A 1 108 ? -3.777 14.918 31.366 1.00 52.38 108 THR A C 1
ATOM 835 O O . THR A 1 108 ? -4.942 15.148 31.037 1.00 52.38 108 THR A O 1
ATOM 838 N N . PRO A 1 109 ? -3.477 14.223 32.480 1.00 55.62 109 PRO A N 1
ATOM 839 C CA . PRO A 1 109 ? -4.513 13.825 33.416 1.00 55.62 109 PRO A CA 1
ATOM 840 C C . PRO A 1 109 ? -5.224 15.093 33.899 1.00 55.62 109 PRO A C 1
ATOM 842 O O . PRO A 1 109 ? -4.536 16.081 34.184 1.00 55.62 109 PRO A O 1
ATOM 845 N N . PRO A 1 110 ? -6.566 15.109 34.000 1.00 57.22 110 PRO A N 1
ATOM 846 C CA . PRO A 1 110 ? -7.250 16.232 34.623 1.00 57.22 110 PRO A CA 1
ATOM 847 C C . PRO A 1 110 ? -6.622 16.496 36.002 1.00 57.22 110 PRO A C 1
ATOM 849 O O . PRO A 1 110 ? -6.219 15.535 36.673 1.00 57.22 110 PRO A O 1
ATOM 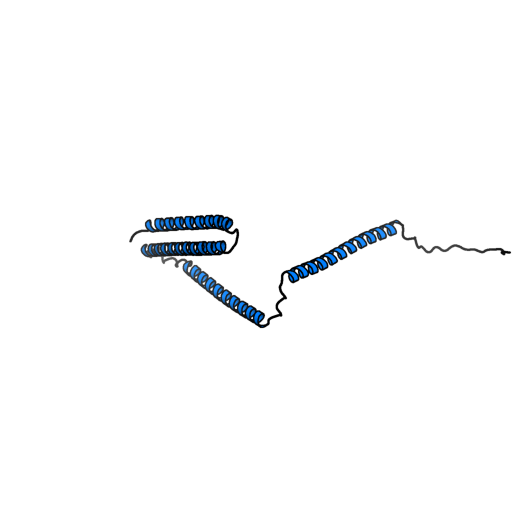852 N N . PRO A 1 111 ? -6.492 17.770 36.428 1.00 56.22 111 PRO A N 1
ATOM 853 C CA . PRO A 1 111 ? -6.005 18.080 37.766 1.00 56.22 111 PRO A CA 1
ATOM 854 C C . PRO A 1 111 ? -6.796 17.244 38.779 1.00 56.22 111 PRO A C 1
ATOM 856 O O . PRO A 1 111 ? -8.004 17.062 38.579 1.00 56.22 111 PRO A O 1
ATOM 859 N N . PRO A 1 112 ? -6.144 16.700 39.827 1.00 50.94 112 PRO A N 1
ATOM 860 C CA . PRO A 1 112 ? -6.851 15.914 40.823 1.00 50.94 112 PRO A CA 1
ATOM 861 C C . PRO A 1 112 ? -8.033 16.756 41.308 1.00 50.94 112 PRO A C 1
ATOM 863 O O . PRO A 1 112 ? -7.824 17.923 41.664 1.00 50.94 112 PRO A O 1
ATOM 866 N N . PRO A 1 113 ? -9.272 16.233 41.254 1.00 47.38 113 PRO A N 1
ATOM 867 C CA . PRO A 1 113 ? -10.410 16.992 41.728 1.00 47.38 113 PRO A CA 1
ATOM 868 C C . PRO A 1 113 ? -10.121 17.404 43.177 1.00 47.38 113 PRO A C 1
ATOM 870 O O . PRO A 1 113 ? -9.585 16.586 43.937 1.00 47.38 113 PRO A O 1
ATOM 873 N N . PRO A 1 114 ? -10.442 18.646 43.594 1.00 48.88 114 PRO A N 1
ATOM 874 C CA . PRO A 1 114 ? -10.532 18.925 45.018 1.00 48.88 114 PRO A CA 1
ATOM 875 C C . PRO A 1 114 ? -11.418 17.832 45.616 1.00 48.88 114 PRO A C 1
ATOM 877 O O . PRO A 1 114 ? -12.419 17.458 45.006 1.00 48.88 114 PRO A O 1
ATOM 880 N N . ALA A 1 115 ? -10.990 17.251 46.735 1.00 52.56 115 ALA A N 1
ATOM 881 C CA . ALA A 1 115 ? -11.651 16.134 47.396 1.00 52.56 115 ALA A CA 1
ATOM 882 C C . ALA A 1 115 ? -13.094 16.501 47.796 1.00 52.56 115 ALA A C 1
ATOM 884 O O . ALA A 1 115 ? -13.352 16.891 48.927 1.00 52.56 115 ALA A O 1
ATOM 885 N N . ALA A 1 116 ? -14.009 16.439 46.832 1.00 52.16 116 ALA A N 1
ATOM 886 C CA . ALA A 1 116 ? -15.451 16.600 46.919 1.00 52.16 116 ALA A CA 1
ATOM 887 C C . ALA A 1 116 ? -16.014 16.468 45.490 1.00 52.16 116 ALA A C 1
ATOM 889 O O . ALA A 1 116 ? -15.989 17.414 44.715 1.00 52.16 116 ALA A O 1
ATOM 890 N N . ALA A 1 117 ? -16.490 15.266 45.154 1.00 50.97 117 ALA A N 1
ATOM 891 C CA . ALA A 1 117 ? -17.487 14.985 44.117 1.00 50.97 117 ALA A CA 1
ATOM 892 C C . ALA A 1 117 ? -17.418 15.809 42.806 1.00 50.97 117 ALA A C 1
ATOM 894 O O . ALA A 1 117 ? -18.105 16.816 42.654 1.00 50.97 117 ALA A O 1
ATOM 895 N N . ALA A 1 118 ? -16.707 15.293 41.801 1.00 45.31 118 ALA A N 1
ATOM 896 C CA . ALA A 1 118 ? -17.011 15.584 40.399 1.00 45.31 118 ALA A CA 1
ATOM 897 C C . ALA A 1 118 ? -17.547 14.292 39.751 1.00 45.31 118 ALA A C 1
ATOM 899 O O . ALA A 1 118 ? -16.887 13.255 39.867 1.00 45.31 118 ALA A O 1
ATOM 900 N N . PRO A 1 119 ? -18.744 14.298 39.138 1.00 52.41 119 PRO A N 1
ATOM 901 C CA . PRO A 1 119 ? -19.299 13.110 38.505 1.00 52.41 119 PRO A CA 1
ATOM 902 C C . PRO A 1 119 ? -18.436 12.722 37.301 1.00 52.41 119 PRO A C 1
ATOM 904 O O . PRO A 1 119 ? -17.956 13.588 36.568 1.00 52.41 119 PRO A O 1
ATOM 907 N N . ALA A 1 120 ? -18.247 11.416 37.102 1.00 53.50 120 ALA A N 1
ATOM 908 C CA . ALA A 1 120 ? -17.745 10.869 35.849 1.00 53.50 120 ALA A CA 1
ATOM 909 C C . ALA A 1 120 ? -18.494 11.520 34.674 1.00 53.50 120 ALA A C 1
ATOM 911 O O . ALA A 1 120 ? -19.695 11.788 34.786 1.00 53.50 120 ALA A O 1
ATOM 912 N N . ALA A 1 121 ? -17.795 11.785 33.567 1.00 51.31 121 ALA A N 1
ATOM 913 C CA . ALA A 1 121 ? -18.442 12.185 32.322 1.00 51.31 121 ALA A CA 1
ATOM 914 C C . ALA A 1 121 ? -19.664 11.277 32.070 1.00 51.31 121 ALA A C 1
ATOM 916 O O . ALA A 1 121 ? -19.599 10.080 32.372 1.00 51.31 121 ALA A O 1
ATOM 917 N N . PRO A 1 122 ? -20.801 11.821 31.598 1.00 53.09 122 PRO A N 1
ATOM 918 C CA . PRO A 1 122 ? -21.992 11.009 31.429 1.00 53.09 122 PRO A CA 1
ATOM 919 C C . PRO A 1 122 ? -21.666 9.845 30.477 1.00 53.09 122 PRO A C 1
ATOM 921 O O . PRO A 1 122 ? -21.023 10.078 29.449 1.00 53.09 122 PRO A O 1
ATOM 924 N N . PRO A 1 123 ? -22.108 8.611 30.783 1.00 59.97 123 PRO A N 1
ATOM 925 C CA . PRO A 1 123 ? -21.775 7.404 30.013 1.00 59.97 123 PRO A CA 1
ATOM 926 C C . PRO A 1 123 ? -22.111 7.516 28.513 1.00 59.97 123 PRO A C 1
ATOM 928 O O . PRO A 1 123 ? -21.546 6.801 27.689 1.00 59.97 123 PRO A O 1
ATOM 931 N N . SER A 1 124 ? -22.983 8.456 28.143 1.00 61.38 124 SER A N 1
ATOM 932 C CA . SER A 1 124 ? -23.384 8.757 26.770 1.00 61.38 124 SER A CA 1
ATOM 933 C C . SER A 1 124 ? -22.261 9.312 25.881 1.00 61.38 124 SER A C 1
ATOM 935 O O . SER A 1 124 ? -22.256 9.039 24.678 1.00 61.38 124 SER A O 1
ATOM 937 N N . GLN A 1 125 ? -21.283 10.052 26.426 1.00 66.00 125 GLN A N 1
ATOM 938 C CA . GLN A 1 125 ? -20.169 10.591 25.623 1.00 66.00 125 GLN A CA 1
ATOM 939 C C . GLN A 1 125 ? -19.217 9.481 25.153 1.00 66.00 125 GLN A C 1
ATOM 941 O O . GLN A 1 125 ?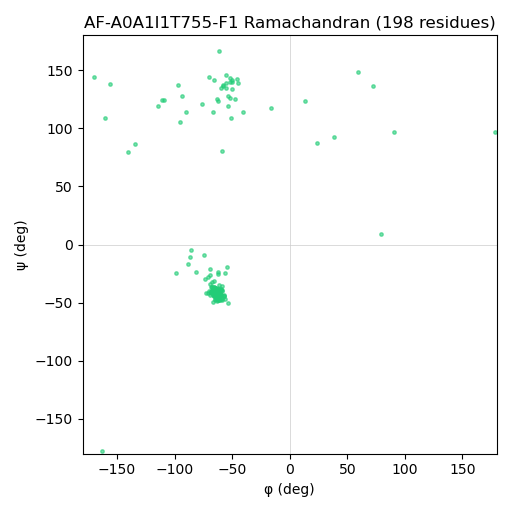 -18.822 9.459 23.984 1.00 66.00 125 GLN A O 1
ATOM 946 N N . ASP A 1 126 ? -18.933 8.509 26.020 1.00 78.31 126 ASP A N 1
ATOM 947 C CA . ASP A 1 126 ? -18.092 7.355 25.690 1.00 78.31 126 ASP A CA 1
ATOM 948 C C . ASP A 1 126 ? -18.776 6.444 24.660 1.00 78.31 126 ASP A C 1
ATOM 950 O O . ASP A 1 126 ? -18.153 5.989 23.696 1.00 78.31 126 ASP A O 1
ATOM 954 N N . ILE A 1 127 ? -20.092 6.240 24.790 1.00 83.50 127 ILE A N 1
ATOM 955 C CA . ILE A 1 127 ? -20.889 5.458 23.832 1.00 83.50 127 ILE A CA 1
ATOM 956 C C . ILE A 1 127 ? -20.913 6.134 22.451 1.00 83.50 127 ILE A C 1
ATOM 958 O O . ILE A 1 127 ? -20.788 5.453 21.427 1.00 83.50 127 ILE A O 1
ATOM 962 N N . ALA A 1 128 ? -21.044 7.462 22.394 1.00 85.81 128 ALA A N 1
ATOM 963 C CA . ALA A 1 128 ? -21.014 8.212 21.138 1.00 85.81 128 ALA A CA 1
ATOM 964 C C . ALA A 1 128 ? -19.648 8.112 20.433 1.00 85.81 128 ALA A C 1
ATOM 966 O O . ALA A 1 128 ? -19.599 7.888 19.218 1.00 85.81 128 ALA A O 1
ATOM 967 N N . ALA A 1 129 ? -18.548 8.205 21.186 1.00 86.88 129 ALA A N 1
ATOM 968 C CA . ALA A 1 129 ? -17.195 8.041 20.654 1.00 86.88 129 ALA A CA 1
ATOM 969 C C . ALA A 1 129 ? -16.964 6.627 20.088 1.00 86.88 129 ALA A C 1
ATOM 971 O O . ALA A 1 129 ? -16.450 6.478 18.976 1.00 86.88 129 ALA A O 1
ATOM 972 N N . LEU A 1 130 ? -17.422 5.587 20.795 1.00 89.56 130 LEU A N 1
ATOM 973 C CA . LEU A 1 130 ? -17.344 4.194 20.333 1.00 89.56 130 LEU A CA 1
ATOM 974 C C . LEU A 1 130 ? -18.164 3.978 19.047 1.00 89.56 130 LEU A C 1
ATOM 976 O O . LEU A 1 130 ? -17.683 3.363 18.092 1.00 89.56 130 LEU A O 1
ATOM 980 N N . LYS A 1 131 ? -19.373 4.546 18.958 1.00 88.81 131 LYS A N 1
ATOM 981 C CA . LYS A 1 131 ? -20.200 4.488 17.736 1.00 88.81 131 LYS A CA 1
ATOM 982 C C . LYS A 1 131 ? -19.523 5.185 16.550 1.00 88.81 131 LYS A C 1
ATOM 984 O O . LYS A 1 131 ? -19.518 4.642 15.441 1.00 88.81 131 LYS A O 1
ATOM 989 N N . LEU A 1 132 ? -18.919 6.357 16.773 1.00 91.56 132 LEU A N 1
ATOM 990 C CA . LEU A 1 132 ? -18.158 7.071 15.745 1.00 91.56 132 LEU A CA 1
ATOM 991 C C . LEU A 1 132 ? -16.978 6.225 15.248 1.00 91.56 132 LEU A C 1
ATOM 993 O O . LEU A 1 132 ? -16.817 6.062 14.039 1.00 91.56 132 LEU A O 1
ATOM 997 N N . MET A 1 133 ? -16.201 5.646 16.167 1.00 92.31 133 MET A N 1
ATOM 998 C CA . MET A 1 133 ? -15.083 4.758 15.840 1.00 92.31 133 MET A CA 1
ATOM 999 C C . MET A 1 133 ? -15.539 3.579 14.974 1.00 92.31 133 MET A C 1
ATOM 1001 O O . MET A 1 133 ? -14.930 3.315 13.938 1.00 92.31 133 MET A O 1
ATOM 1005 N N . GLY A 1 134 ? -16.639 2.913 15.340 1.00 92.25 134 GLY A N 1
ATOM 1006 C CA . GLY A 1 134 ? -17.201 1.813 14.551 1.00 92.25 134 GLY A CA 1
ATOM 1007 C C . GLY A 1 134 ? -17.548 2.211 13.123 1.00 92.25 134 GLY A C 1
ATOM 1008 O O . GLY A 1 134 ? -17.203 1.500 12.179 1.00 92.25 134 GLY A O 1
ATOM 1009 N N . ARG A 1 135 ? -18.177 3.378 12.953 1.00 94.00 135 ARG A N 1
ATOM 1010 C CA . ARG A 1 135 ? -18.522 3.906 11.628 1.00 94.00 135 ARG A CA 1
ATOM 1011 C C . ARG A 1 135 ? -17.280 4.229 10.800 1.00 94.00 135 ARG A C 1
ATOM 1013 O O . ARG A 1 135 ? -17.246 3.912 9.614 1.00 94.00 135 ARG A O 1
ATOM 1020 N N . THR A 1 136 ? -16.257 4.807 11.423 1.00 94.50 136 THR A N 1
ATOM 1021 C CA . THR A 1 136 ? -14.980 5.112 10.770 1.00 94.50 136 THR A CA 1
ATOM 1022 C C . THR A 1 136 ? -14.248 3.843 10.333 1.00 94.50 136 THR A C 1
ATOM 1024 O O . THR A 1 136 ? -13.780 3.778 9.199 1.00 94.50 136 THR A O 1
ATOM 1027 N N . LEU A 1 137 ? -14.184 2.813 11.183 1.00 95.50 137 LEU A N 1
ATOM 1028 C CA . LEU A 1 137 ? -13.565 1.529 10.833 1.00 95.50 137 LEU A CA 1
ATOM 1029 C C . LEU A 1 137 ? -14.316 0.819 9.700 1.00 95.50 137 LEU A C 1
ATOM 1031 O O . LEU A 1 137 ? -13.693 0.274 8.792 1.00 95.50 137 LEU A O 1
ATOM 1035 N N . LEU A 1 138 ? -15.649 0.864 9.719 1.00 94.69 138 LEU A N 1
ATOM 1036 C CA . LEU A 1 138 ? -16.467 0.279 8.658 1.00 94.69 138 LEU A CA 1
ATOM 1037 C C . LEU A 1 138 ? -16.271 1.013 7.322 1.00 94.69 138 LEU A C 1
ATOM 1039 O O . LEU A 1 138 ? -16.136 0.366 6.285 1.00 94.69 138 LEU A O 1
ATOM 1043 N N . GLY A 1 139 ? -16.182 2.346 7.351 1.00 93.69 139 GLY A N 1
ATOM 1044 C CA . GLY A 1 139 ? -15.863 3.152 6.171 1.00 93.69 139 GLY A CA 1
ATOM 1045 C C . GLY A 1 139 ? -14.468 2.866 5.607 1.00 93.69 139 GLY A C 1
ATOM 1046 O O . GLY A 1 139 ? -14.318 2.730 4.396 1.00 93.69 139 GLY A O 1
ATOM 1047 N N . GLN A 1 140 ? -13.455 2.708 6.466 1.00 96.25 140 GLN A N 1
ATOM 1048 C CA . GLN A 1 140 ? -12.107 2.310 6.035 1.00 96.25 140 GLN A CA 1
ATOM 1049 C C . GLN A 1 140 ? -12.116 0.955 5.330 1.00 96.25 140 GLN A C 1
ATOM 1051 O O . GLN A 1 140 ? -11.490 0.793 4.284 1.00 96.25 140 GLN A O 1
ATOM 1056 N N . GLU A 1 141 ? -12.856 -0.005 5.878 1.00 95.75 141 GLU A N 1
ATOM 1057 C CA . GLU A 1 141 ? -12.921 -1.346 5.317 1.00 95.75 141 GLU A CA 1
ATOM 1058 C C . GLU A 1 141 ? -13.636 -1.377 3.959 1.00 95.75 141 GLU A C 1
ATOM 1060 O O . GLU A 1 141 ? -13.212 -2.078 3.041 1.00 95.75 141 GLU A O 1
ATOM 1065 N N . GLN A 1 142 ? -14.674 -0.558 3.784 1.00 94.50 142 GLN A N 1
ATOM 1066 C CA . GLN A 1 142 ? -15.331 -0.385 2.489 1.00 94.50 142 GLN A CA 1
ATOM 1067 C C . GLN A 1 142 ? -14.384 0.224 1.442 1.00 94.50 142 GLN A C 1
ATOM 1069 O O . GLN A 1 142 ? -14.292 -0.290 0.326 1.00 94.50 142 GLN A O 1
ATOM 1074 N N . SER A 1 143 ? -13.647 1.279 1.802 1.00 95.81 143 SER A N 1
ATOM 1075 C CA . SER A 1 143 ? -12.650 1.894 0.914 1.00 95.81 143 SER A CA 1
ATOM 1076 C C . SER A 1 143 ? -11.533 0.916 0.536 1.00 95.81 143 SER A C 1
ATOM 1078 O O . SER A 1 143 ? -11.098 0.891 -0.615 1.00 95.81 143 SER A O 1
ATOM 1080 N N . TYR A 1 144 ? -11.098 0.072 1.477 1.00 96.38 144 TYR A N 1
ATOM 1081 C CA . TYR A 1 144 ? -10.118 -0.984 1.223 1.00 96.38 144 TYR A CA 1
ATOM 1082 C C . TYR A 1 144 ? -10.640 -2.035 0.231 1.00 96.38 144 TYR A C 1
ATOM 1084 O O . TYR A 1 144 ? -9.941 -2.410 -0.706 1.00 96.38 144 TYR A O 1
ATOM 1092 N N . GLN A 1 145 ? -11.892 -2.476 0.364 1.00 95.62 145 GLN A N 1
ATOM 1093 C CA . GLN A 1 145 ? -12.486 -3.401 -0.611 1.00 95.62 145 GLN A CA 1
ATOM 1094 C C . GLN A 1 145 ? -12.592 -2.774 -2.004 1.00 95.62 145 GLN A C 1
ATOM 1096 O O . GLN A 1 145 ? -12.322 -3.441 -3.003 1.00 95.62 145 GLN A O 1
ATOM 1101 N N . GLN A 1 146 ? -12.951 -1.490 -2.082 1.00 94.88 146 GLN A N 1
ATOM 1102 C CA . GLN A 1 146 ? -13.033 -0.775 -3.352 1.00 94.88 146 GLN A CA 1
ATOM 1103 C C . GLN A 1 146 ? -11.663 -0.648 -4.029 1.00 94.88 146 GLN A C 1
ATOM 1105 O O . GLN A 1 146 ? -11.569 -0.833 -5.244 1.00 94.88 146 GLN A O 1
ATOM 1110 N N . SER A 1 147 ? -10.599 -0.377 -3.266 1.00 96.62 147 SER A N 1
ATOM 1111 C CA . SER A 1 147 ? -9.246 -0.306 -3.823 1.00 96.62 147 SER A CA 1
ATOM 1112 C C . SER A 1 147 ? -8.767 -1.669 -4.328 1.00 96.62 147 SER A C 1
ATOM 1114 O O . SER A 1 147 ? -8.231 -1.744 -5.433 1.00 96.62 147 SER A O 1
ATOM 1116 N N . LEU A 1 148 ? -9.039 -2.755 -3.595 1.00 95.75 148 LEU A N 1
ATOM 1117 C CA . LEU A 1 148 ? -8.740 -4.116 -4.052 1.00 95.75 148 LEU A CA 1
ATOM 1118 C C . LEU A 1 148 ? -9.520 -4.492 -5.318 1.00 95.75 148 LEU A C 1
ATOM 1120 O O . LEU A 1 148 ? -8.962 -5.126 -6.210 1.00 95.75 148 LEU A O 1
ATOM 1124 N N . ALA A 1 149 ? -10.784 -4.080 -5.433 1.00 94.12 149 ALA A N 1
ATOM 1125 C CA . ALA A 1 149 ? -11.582 -4.319 -6.633 1.00 94.12 149 ALA A CA 1
ATOM 1126 C C . ALA A 1 149 ? -11.035 -3.556 -7.851 1.00 94.12 149 ALA A C 1
ATOM 1128 O O . ALA A 1 149 ? -10.900 -4.129 -8.932 1.00 94.12 149 ALA A O 1
ATOM 1129 N N . ALA A 1 150 ? -10.678 -2.280 -7.675 1.00 95.69 150 ALA A N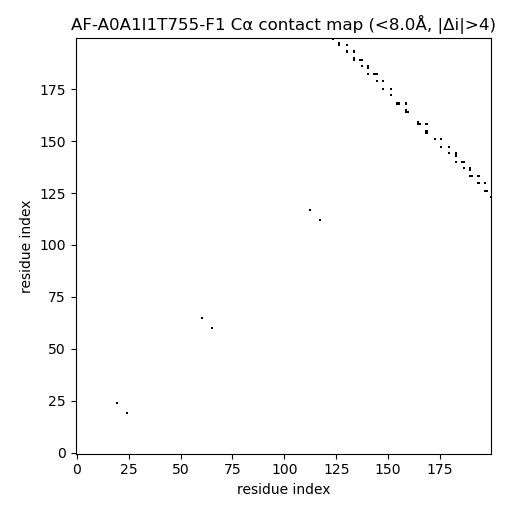 1
ATOM 1130 C CA . ALA A 1 150 ? -10.053 -1.482 -8.728 1.00 95.69 150 ALA A CA 1
ATOM 1131 C C . ALA A 1 150 ? -8.721 -2.097 -9.178 1.00 95.69 150 ALA A C 1
ATOM 1133 O O . ALA A 1 150 ? -8.456 -2.209 -10.374 1.00 95.69 150 ALA A O 1
ATOM 1134 N N . LEU A 1 151 ? -7.921 -2.560 -8.219 1.00 95.06 151 LEU A N 1
ATOM 1135 C CA . LEU A 1 151 ? -6.652 -3.215 -8.483 1.00 95.06 151 LEU A CA 1
ATOM 1136 C C . LEU A 1 151 ? -6.841 -4.550 -9.225 1.00 95.06 151 LEU A C 1
ATOM 1138 O O . LEU A 1 151 ? -6.165 -4.786 -10.222 1.00 95.06 151 LEU A O 1
ATOM 1142 N N . LYS A 1 152 ? -7.808 -5.382 -8.816 1.00 94.50 152 LYS A N 1
ATOM 1143 C CA . LYS A 1 152 ? -8.158 -6.634 -9.511 1.00 94.50 152 LYS A CA 1
ATOM 1144 C C . LYS A 1 152 ? -8.527 -6.384 -10.974 1.00 94.50 152 LYS A C 1
ATOM 1146 O O . LYS A 1 152 ? -8.048 -7.088 -11.860 1.00 94.50 152 LYS A O 1
ATOM 1151 N N . ASN A 1 153 ? -9.334 -5.354 -11.228 1.00 93.56 153 ASN A N 1
ATOM 1152 C CA . ASN A 1 153 ? -9.716 -4.969 -12.585 1.00 93.56 153 ASN A CA 1
ATOM 1153 C C . ASN A 1 153 ? -8.507 -4.489 -13.398 1.00 93.56 153 ASN A C 1
ATOM 1155 O O . ASN A 1 153 ? -8.288 -4.986 -14.498 1.00 93.56 153 ASN A O 1
ATOM 1159 N N . GLY A 1 154 ? -7.679 -3.605 -12.832 1.00 93.81 154 GLY A N 1
ATOM 1160 C CA . GLY A 1 154 ? -6.479 -3.108 -13.509 1.00 93.81 154 GLY A CA 1
ATOM 1161 C C . GLY A 1 154 ? -5.482 -4.219 -13.854 1.00 93.81 154 GLY A C 1
ATOM 1162 O O . GLY A 1 154 ? -4.945 -4.245 -14.958 1.00 93.81 154 GLY A O 1
ATOM 1163 N N . MET A 1 155 ? -5.272 -5.184 -12.953 1.00 92.06 155 MET A N 1
ATOM 1164 C CA . MET A 1 155 ? -4.382 -6.323 -13.216 1.00 92.06 155 MET A CA 1
ATOM 1165 C C . MET A 1 155 ? -4.948 -7.270 -14.276 1.00 92.06 155 MET A C 1
ATOM 1167 O O . MET A 1 155 ? -4.183 -7.817 -15.069 1.00 92.06 155 MET A O 1
ATOM 1171 N N . ARG A 1 156 ? -6.274 -7.435 -14.335 1.00 92.94 156 ARG A N 1
ATOM 1172 C CA . ARG A 1 156 ? -6.933 -8.193 -15.405 1.00 92.94 156 ARG A CA 1
ATOM 1173 C C . ARG A 1 156 ? -6.719 -7.530 -16.764 1.00 92.94 156 ARG A C 1
ATOM 1175 O O . ARG A 1 156 ? -6.351 -8.212 -17.713 1.00 92.94 156 ARG A O 1
ATOM 1182 N N . ASP A 1 157 ? -6.884 -6.213 -16.837 1.00 92.81 157 ASP A N 1
ATOM 1183 C CA . ASP A 1 157 ? -6.679 -5.466 -18.079 1.00 92.81 157 ASP A CA 1
ATOM 1184 C C . ASP A 1 157 ? -5.202 -5.521 -18.523 1.00 92.81 157 ASP A C 1
ATOM 1186 O O . ASP A 1 157 ? -4.918 -5.696 -19.707 1.00 92.81 157 ASP A O 1
ATOM 1190 N N . LEU A 1 158 ? -4.250 -5.470 -17.580 1.00 92.56 158 LEU A N 1
ATOM 1191 C CA . LEU A 1 158 ? -2.824 -5.689 -17.862 1.00 92.56 158 LEU A CA 1
ATOM 1192 C C . LEU A 1 158 ? -2.535 -7.107 -18.359 1.00 92.56 158 LEU A C 1
ATOM 1194 O O . LEU A 1 158 ? -1.728 -7.294 -19.270 1.00 92.56 158 LEU A O 1
ATOM 1198 N N . ALA A 1 159 ? -3.182 -8.112 -17.776 1.00 91.38 159 ALA A N 1
ATOM 1199 C CA . ALA A 1 159 ? -3.026 -9.484 -18.222 1.00 91.38 159 ALA A CA 1
ATOM 1200 C C . ALA A 1 159 ? -3.533 -9.661 -19.661 1.00 91.38 159 ALA A C 1
ATOM 1202 O O . ALA A 1 159 ? -2.853 -10.298 -20.465 1.00 91.38 159 ALA A O 1
ATOM 1203 N N . ASP A 1 160 ? -4.646 -9.029 -20.034 1.00 90.31 160 ASP A N 1
ATOM 1204 C CA . ASP A 1 160 ? -5.156 -9.071 -21.410 1.00 90.31 160 ASP A CA 1
ATOM 1205 C C . ASP A 1 160 ? -4.178 -8.435 -22.429 1.00 90.31 160 ASP A C 1
ATOM 1207 O O . ASP A 1 160 ? -4.188 -8.802 -23.606 1.00 90.31 160 ASP A O 1
ATOM 1211 N N . MET A 1 161 ? -3.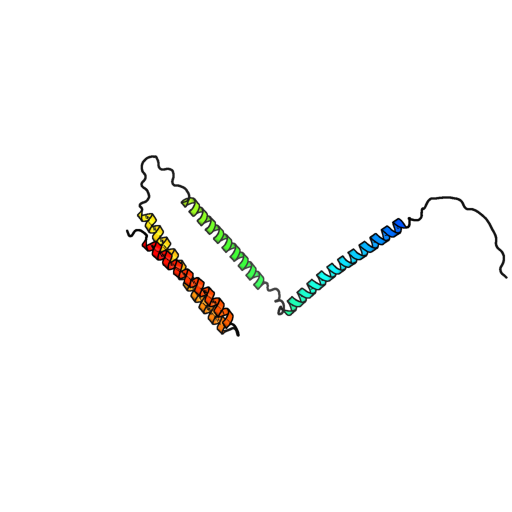286 -7.538 -21.989 1.00 92.69 161 MET A N 1
ATOM 1212 C CA . MET A 1 161 ? -2.274 -6.886 -22.837 1.00 92.69 161 MET A CA 1
ATOM 1213 C C . MET A 1 161 ? -0.944 -7.653 -22.947 1.00 92.69 161 MET A C 1
ATOM 1215 O O . MET A 1 161 ? -0.158 -7.374 -23.854 1.00 92.69 161 MET A O 1
ATOM 1219 N N . VAL A 1 162 ? -0.666 -8.611 -22.055 1.00 88.19 162 VAL A N 1
ATOM 1220 C CA . VAL A 1 162 ? 0.630 -9.311 -21.982 1.00 88.19 162 VAL A CA 1
ATOM 1221 C C . VAL A 1 162 ? 0.470 -10.800 -22.328 1.00 88.19 162 VAL A C 1
ATOM 1223 O O . VAL A 1 162 ? -0.213 -11.528 -21.608 1.00 88.19 162 VAL A O 1
ATOM 1226 N N . PRO A 1 163 ? 1.124 -11.319 -23.387 1.00 87.62 163 PRO A N 1
ATOM 1227 C CA . PRO A 1 163 ? 1.069 -12.741 -23.726 1.00 87.62 163 PRO A CA 1
ATOM 1228 C C . PRO A 1 163 ? 1.604 -13.633 -22.595 1.00 87.62 163 PRO A C 1
ATOM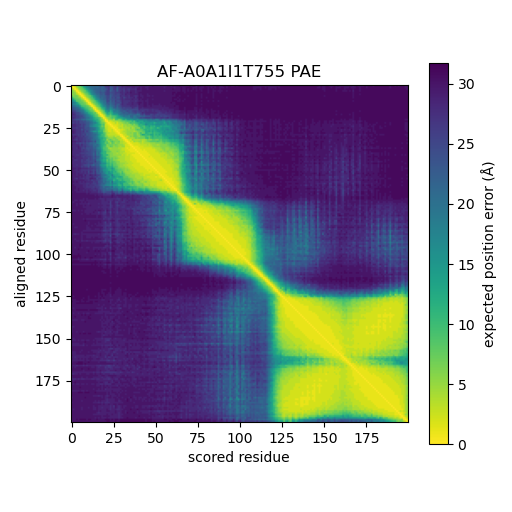 1230 O O . PRO A 1 163 ? 2.661 -13.368 -22.031 1.00 87.62 163 PRO A O 1
ATOM 1233 N N . GLY A 1 164 ? 0.891 -14.719 -22.280 1.00 87.69 164 GLY A N 1
ATOM 1234 C CA . GLY A 1 164 ? 1.294 -15.669 -21.231 1.00 87.69 164 GLY A CA 1
ATOM 1235 C C . GLY A 1 164 ? 0.982 -15.221 -19.797 1.00 87.69 164 GLY A C 1
ATOM 1236 O O . GLY A 1 164 ? 1.387 -15.883 -18.847 1.00 87.69 164 GLY A O 1
ATOM 1237 N N . SER A 1 165 ? 0.229 -14.136 -19.619 1.00 87.12 165 SER A N 1
ATOM 1238 C CA . SER A 1 165 ? -0.069 -13.533 -18.316 1.00 87.12 165 SER A CA 1
ATOM 1239 C C . SER A 1 165 ? -1.085 -14.270 -17.432 1.00 87.12 165 SER A C 1
ATOM 1241 O O . SER A 1 165 ? -1.286 -13.920 -16.271 1.00 87.12 165 SER A O 1
ATOM 1243 N N . ARG A 1 166 ? -1.758 -15.289 -17.973 1.00 85.62 166 ARG A N 1
ATOM 1244 C CA . ARG A 1 166 ? -2.900 -15.928 -17.305 1.00 85.62 166 ARG A CA 1
ATOM 1245 C C . ARG A 1 166 ? -2.525 -16.634 -16.004 1.00 85.62 166 ARG A C 1
ATOM 1247 O O . ARG A 1 166 ? -3.278 -16.548 -15.047 1.00 85.62 166 ARG A O 1
ATOM 1254 N N . SER A 1 167 ? -1.359 -17.278 -15.949 1.00 85.06 167 SER A N 1
ATOM 1255 C CA . SER A 1 167 ? -0.950 -18.031 -14.758 1.00 85.06 167 SER A CA 1
ATOM 1256 C C . SER A 1 167 ? -0.653 -17.127 -13.561 1.00 85.06 167 SER A C 1
ATOM 1258 O O . SER A 1 167 ? -1.073 -17.437 -12.455 1.00 85.06 167 SER A O 1
ATOM 1260 N N . TRP A 1 168 ? 0.016 -15.984 -13.765 1.00 89.38 168 TRP A N 1
ATOM 1261 C CA . TRP A 1 168 ? 0.274 -15.052 -12.661 1.00 89.38 168 TRP A CA 1
ATOM 1262 C C . TRP A 1 168 ? -0.992 -14.297 -12.244 1.00 89.38 168 TRP A C 1
ATOM 1264 O O . TRP A 1 168 ? -1.128 -13.944 -11.074 1.00 89.38 168 TRP A O 1
ATOM 1274 N N . LEU A 1 169 ? -1.928 -14.067 -13.175 1.00 93.62 169 LEU A N 1
ATOM 1275 C CA . LEU A 1 169 ? -3.217 -13.455 -12.863 1.00 93.62 169 LEU A CA 1
ATOM 1276 C C . LEU A 1 169 ? -4.046 -14.340 -11.920 1.00 93.62 169 LEU A C 1
ATOM 1278 O O . LEU A 1 169 ? -4.706 -13.813 -11.026 1.00 93.62 169 LEU A O 1
ATOM 1282 N N . ASP A 1 170 ? -4.003 -15.662 -12.090 1.00 91.56 170 ASP A N 1
ATOM 1283 C CA . ASP A 1 170 ? -4.715 -16.607 -11.224 1.00 91.56 170 ASP A CA 1
ATOM 1284 C C . ASP A 1 170 ? -4.147 -16.609 -9.795 1.00 91.56 170 ASP A C 1
ATOM 1286 O O . ASP A 1 170 ? -4.907 -16.423 -8.838 1.00 91.56 170 ASP A O 1
ATOM 1290 N N . ASP A 1 171 ? -2.820 -16.716 -9.650 1.00 91.56 171 ASP A N 1
ATOM 1291 C CA . ASP A 1 171 ? -2.136 -16.636 -8.348 1.00 91.56 171 ASP A CA 1
ATOM 1292 C C . ASP A 1 171 ? -2.447 -15.308 -7.642 1.00 91.56 171 ASP A C 1
ATOM 1294 O O . ASP A 1 171 ? -2.763 -15.248 -6.451 1.00 91.56 171 ASP A O 1
ATOM 1298 N N . TYR A 1 172 ? -2.417 -14.220 -8.406 1.00 93.31 172 TYR A N 1
ATOM 1299 C CA . TYR A 1 172 ? -2.724 -12.889 -7.915 1.00 93.31 172 TYR A CA 1
ATOM 1300 C C . TYR A 1 172 ? -4.185 -12.743 -7.462 1.00 93.31 172 TYR A C 1
ATOM 1302 O O . TYR A 1 172 ? -4.459 -12.224 -6.375 1.00 93.31 172 TYR A O 1
ATOM 1310 N N . ASN A 1 173 ? -5.135 -13.222 -8.271 1.00 94.69 173 ASN A N 1
ATOM 1311 C CA . ASN A 1 173 ? -6.558 -13.198 -7.937 1.00 94.69 173 ASN A CA 1
ATOM 1312 C C . ASN A 1 173 ? -6.836 -13.964 -6.645 1.00 94.69 173 ASN A C 1
ATOM 1314 O O . ASN A 1 173 ? -7.624 -13.494 -5.822 1.00 94.69 173 ASN A O 1
ATOM 1318 N N . GLN A 1 174 ? -6.161 -15.096 -6.439 1.00 95.56 174 GLN A N 1
ATOM 1319 C CA . GLN A 1 174 ? -6.282 -15.866 -5.208 1.00 95.56 174 GLN A CA 1
ATOM 1320 C C . GLN A 1 174 ? -5.870 -15.043 -3.976 1.00 95.56 174 GLN A C 1
ATOM 1322 O O . GLN A 1 174 ? -6.571 -15.072 -2.960 1.00 95.56 174 GLN A O 1
ATOM 1327 N N . GLU A 1 175 ? -4.767 -14.294 -4.045 1.00 95.56 175 GLU A N 1
ATOM 1328 C CA . GLU A 1 175 ? -4.314 -13.447 -2.933 1.00 95.56 175 GLU A CA 1
ATOM 1329 C C . GLU A 1 175 ? -5.247 -12.258 -2.677 1.00 95.56 175 GLU A C 1
ATOM 1331 O O . GLU A 1 175 ? -5.580 -11.962 -1.524 1.00 95.56 175 GLU A O 1
ATOM 1336 N N . ILE A 1 176 ? -5.749 -11.614 -3.734 1.00 95.81 176 ILE A N 1
ATOM 1337 C CA . ILE A 1 176 ? -6.736 -10.537 -3.589 1.00 95.81 176 ILE A CA 1
ATOM 1338 C C . ILE A 1 176 ? -8.033 -11.060 -2.973 1.00 95.81 176 ILE A C 1
ATOM 1340 O O . ILE A 1 176 ? -8.573 -10.432 -2.061 1.00 95.81 176 ILE A O 1
ATOM 1344 N N . ASP A 1 177 ? -8.507 -12.231 -3.391 1.00 96.06 177 ASP A N 1
ATOM 1345 C CA . ASP A 1 177 ? -9.724 -12.822 -2.840 1.00 96.06 177 ASP A CA 1
ATOM 1346 C C . ASP A 1 177 ? -9.546 -13.202 -1.361 1.00 96.06 177 ASP A C 1
ATOM 1348 O O . ASP A 1 177 ? -10.457 -12.994 -0.554 1.00 96.06 177 ASP A O 1
ATOM 1352 N N . LYS A 1 178 ? -8.359 -13.671 -0.949 1.00 96.69 178 LYS A N 1
ATOM 1353 C CA . LYS A 1 178 ? -8.032 -13.855 0.478 1.00 96.69 178 LYS A CA 1
ATOM 1354 C C . LYS A 1 178 ? -8.116 -12.534 1.247 1.00 96.69 178 LYS A C 1
ATOM 1356 O O . LYS A 1 178 ? -8.734 -12.494 2.315 1.00 96.69 178 LYS A O 1
ATOM 1361 N N . ALA A 1 179 ? -7.542 -11.459 0.711 1.00 95.12 179 ALA A N 1
ATOM 1362 C CA . ALA A 1 179 ? -7.555 -10.143 1.349 1.00 95.12 179 ALA A CA 1
ATOM 1363 C C . ALA A 1 179 ? -8.977 -9.562 1.470 1.00 95.12 179 ALA A C 1
ATOM 1365 O O . ALA A 1 179 ? -9.352 -9.060 2.536 1.00 95.12 179 ALA A O 1
ATOM 1366 N N . VAL A 1 180 ? -9.800 -9.699 0.425 1.00 95.06 180 VAL A N 1
ATOM 1367 C CA . VAL A 1 180 ? -11.219 -9.308 0.442 1.00 95.06 180 VAL A CA 1
ATOM 1368 C C . VAL A 1 180 ? -11.999 -10.133 1.466 1.00 95.06 180 VAL A C 1
ATOM 1370 O O . VAL A 1 180 ? -12.760 -9.573 2.255 1.00 95.06 180 VAL A O 1
ATOM 1373 N N . ASN A 1 181 ? -11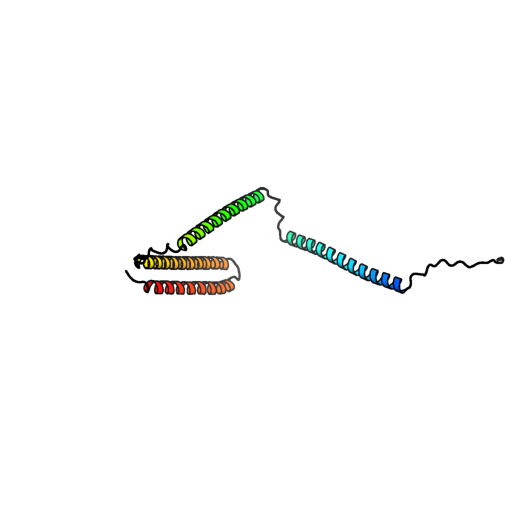.788 -11.448 1.525 1.00 96.88 181 ASN A N 1
ATOM 1374 C CA . ASN A 1 181 ? -12.453 -12.305 2.508 1.00 96.88 181 ASN A CA 1
ATOM 1375 C C . ASN A 1 181 ? -12.083 -11.923 3.949 1.00 96.88 181 ASN A C 1
ATOM 1377 O O . ASN A 1 181 ? -12.963 -11.825 4.808 1.00 96.88 181 ASN A O 1
ATOM 1381 N N . ALA A 1 182 ? -10.804 -11.650 4.217 1.00 97.12 182 ALA A N 1
ATOM 1382 C CA . ALA A 1 182 ? -10.355 -11.168 5.521 1.00 97.12 182 ALA A CA 1
ATOM 1383 C C . ALA A 1 182 ? -10.990 -9.811 5.873 1.00 97.12 182 ALA A C 1
ATOM 1385 O O . ALA A 1 182 ? -11.412 -9.590 7.010 1.00 97.12 182 ALA A O 1
ATOM 1386 N N . SER A 1 183 ? -11.120 -8.925 4.885 1.00 96.31 183 SER A N 1
ATOM 1387 C CA . SER A 1 183 ? -11.800 -7.640 5.032 1.00 96.31 183 SER A CA 1
ATOM 1388 C C . SER A 1 183 ? -13.278 -7.802 5.408 1.00 96.31 183 SER A C 1
ATOM 1390 O O . SER A 1 183 ? -13.760 -7.233 6.389 1.00 96.31 183 SER A O 1
ATOM 1392 N N . GLN A 1 184 ? -14.001 -8.687 4.723 1.00 97.19 184 GLN A N 1
ATOM 1393 C CA . GLN A 1 184 ? -15.396 -8.990 5.055 1.00 97.19 184 GLN A CA 1
ATOM 1394 C C . GLN A 1 184 ? -15.562 -9.579 6.464 1.00 97.19 184 GLN A C 1
ATOM 1396 O O . GLN A 1 184 ? -16.555 -9.302 7.141 1.00 97.19 184 GLN A O 1
ATOM 1401 N N . GLN A 1 185 ? -14.605 -10.384 6.932 1.00 97.62 185 GLN A N 1
ATOM 1402 C CA . GLN A 1 185 ? -14.618 -10.900 8.304 1.00 97.62 185 GLN A CA 1
ATOM 1403 C C . GLN A 1 185 ? -14.473 -9.775 9.334 1.00 97.62 185 GLN A C 1
ATOM 1405 O O . GLN A 1 185 ? -15.197 -9.769 10.332 1.00 97.62 185 GLN A O 1
ATOM 1410 N N . ARG A 1 186 ? -13.607 -8.789 9.079 1.00 97.25 186 ARG A N 1
ATOM 1411 C CA . ARG A 1 186 ? -13.466 -7.618 9.955 1.00 97.25 186 ARG A CA 1
ATOM 1412 C C . ARG A 1 186 ? -14.713 -6.737 9.945 1.00 97.25 186 ARG A C 1
ATOM 1414 O O . ARG A 1 186 ? -15.138 -6.335 11.025 1.00 97.25 186 ARG A O 1
ATOM 1421 N N . VAL A 1 187 ? -15.368 -6.527 8.794 1.00 97.50 187 VAL A N 1
ATOM 1422 C CA . VAL A 1 187 ? -16.685 -5.850 8.748 1.00 97.50 187 VAL A CA 1
ATOM 1423 C C . VAL A 1 187 ? -17.671 -6.531 9.696 1.00 97.50 187 VAL A C 1
ATOM 1425 O O . VAL A 1 187 ? -18.286 -5.866 10.531 1.00 97.50 187 VAL A O 1
ATOM 1428 N N . LYS A 1 188 ? -17.792 -7.862 9.612 1.00 97.31 188 LYS A N 1
ATOM 1429 C CA . LYS A 1 188 ? -18.694 -8.635 10.480 1.00 97.31 188 LYS A CA 1
ATOM 1430 C C . LYS A 1 188 ? -18.326 -8.479 11.955 1.00 97.31 188 LYS A C 1
ATOM 1432 O O . LYS A 1 188 ? -19.215 -8.275 12.777 1.00 97.31 188 LYS A O 1
ATOM 1437 N N . ALA A 1 189 ? -17.039 -8.530 12.291 1.00 96.56 189 ALA A N 1
ATOM 1438 C CA . ALA A 1 189 ? -16.570 -8.345 13.662 1.00 96.56 189 ALA A CA 1
ATOM 1439 C C . ALA A 1 189 ? -16.905 -6.944 14.207 1.00 96.56 189 ALA A C 1
ATOM 1441 O O . ALA A 1 189 ? -17.402 -6.827 15.327 1.00 96.56 189 ALA A O 1
ATOM 1442 N N . ILE A 1 190 ? -16.706 -5.892 13.405 1.00 95.94 190 ILE A N 1
ATOM 1443 C CA . ILE A 1 190 ? -17.034 -4.505 13.775 1.00 95.94 190 ILE A CA 1
ATOM 1444 C C . ILE A 1 190 ? -18.546 -4.339 13.961 1.00 95.94 190 ILE A C 1
ATOM 1446 O O . ILE A 1 190 ? -18.978 -3.722 14.931 1.00 95.94 190 ILE A O 1
ATOM 1450 N N . GLN A 1 191 ? -19.365 -4.920 13.080 1.00 94.62 191 GLN A N 1
ATOM 1451 C CA . GLN A 1 191 ? -20.827 -4.882 13.203 1.00 94.62 191 GLN A CA 1
ATOM 1452 C C . GLN A 1 191 ? -21.316 -5.622 14.454 1.00 94.62 191 GLN A C 1
ATOM 1454 O O . GLN A 1 191 ? -22.150 -5.102 15.196 1.00 94.62 191 GLN A O 1
ATOM 1459 N N . GLN A 1 192 ? -20.766 -6.807 14.731 1.00 95.62 192 GLN A N 1
ATOM 1460 C CA . GLN A 1 192 ? -21.071 -7.560 15.949 1.00 95.62 192 GLN A CA 1
ATOM 1461 C C . GLN A 1 192 ? -20.659 -6.790 17.202 1.00 95.62 192 GLN A C 1
ATOM 1463 O O . GLN A 1 192 ? -21.413 -6.749 18.172 1.00 95.62 192 GLN A O 1
ATOM 1468 N N . TRP A 1 193 ? -19.489 -6.155 17.191 1.00 93.88 193 TRP A N 1
ATOM 1469 C CA . TRP A 1 193 ? -19.062 -5.282 18.277 1.00 93.88 193 TRP A CA 1
ATOM 1470 C C . TRP A 1 193 ? -20.015 -4.093 18.455 1.00 93.88 193 TRP A C 1
ATOM 1472 O O . TRP A 1 193 ? -20.487 -3.861 19.566 1.00 93.88 193 TRP A O 1
ATOM 1482 N N . GLY A 1 194 ? -20.391 -3.421 17.365 1.00 90.19 194 GLY A N 1
ATOM 1483 C CA . GLY A 1 194 ? -21.350 -2.317 17.380 1.00 90.19 194 GLY A CA 1
ATOM 1484 C C . GLY A 1 194 ? -22.722 -2.713 17.934 1.00 90.19 194 GLY A C 1
ATOM 1485 O O . GLY A 1 194 ? -23.329 -1.937 18.663 1.00 90.19 194 GLY A O 1
ATOM 1486 N N . SER A 1 195 ? -23.186 -3.939 17.664 1.00 89.44 195 SER A N 1
ATOM 1487 C CA . SER A 1 195 ? -24.460 -4.457 18.196 1.00 89.44 195 SER A CA 1
ATOM 1488 C C . SER A 1 195 ? -24.456 -4.723 19.705 1.00 89.44 195 SER A C 1
ATOM 1490 O O . SER A 1 195 ? -25.520 -4.768 20.316 1.00 89.44 195 SER A O 1
ATOM 1492 N N . LYS A 1 196 ? -23.272 -4.886 20.311 1.00 88.62 196 LYS A N 1
ATOM 1493 C CA . LYS A 1 196 ? -23.103 -5.078 21.761 1.00 88.62 196 LYS A CA 1
ATOM 1494 C C . LYS A 1 196 ? -23.020 -3.756 22.524 1.00 88.62 196 LYS A C 1
ATOM 1496 O O . LYS A 1 196 ? -23.031 -3.776 23.752 1.00 88.62 196 LYS A O 1
ATOM 1501 N N . LEU A 1 197 ? -22.894 -2.627 21.822 1.00 85.31 197 LEU A N 1
ATOM 1502 C CA . LEU A 1 197 ? -22.898 -1.314 22.456 1.00 85.31 197 LEU A CA 1
ATOM 1503 C C . LEU A 1 197 ? -24.305 -0.996 22.986 1.00 85.31 197 LEU A C 1
ATOM 1505 O O . LEU A 1 197 ? -25.288 -1.349 22.328 1.00 85.31 197 LEU A O 1
ATOM 1509 N N . PRO A 1 198 ? -24.419 -0.306 24.136 1.00 79.00 198 PRO A N 1
ATOM 1510 C CA . PRO A 1 198 ? -25.707 0.115 24.664 1.00 79.00 198 PRO A CA 1
ATOM 1511 C C . PRO A 1 198 ? -26.503 0.909 23.618 1.00 79.00 198 PRO A C 1
ATOM 1513 O O . PRO A 1 198 ? -26.008 1.867 23.003 1.00 79.00 198 PRO A O 1
ATOM 1516 N N . GLN A 1 199 ? -27.739 0.469 23.398 1.00 69.25 199 GLN A N 1
ATOM 1517 C CA . GLN A 1 199 ? -28.759 1.266 22.729 1.00 69.25 199 GLN A CA 1
ATOM 1518 C C . GLN A 1 199 ? -29.217 2.289 23.776 1.00 69.25 199 GLN A C 1
ATOM 1520 O O . GLN A 1 199 ? -29.584 1.889 24.879 1.00 69.25 199 GLN A O 1
ATOM 1525 N N . GLU A 1 200 ? -29.068 3.577 23.466 1.00 57.09 200 GLU A N 1
ATOM 1526 C CA . GLU A 1 200 ? -29.590 4.659 24.318 1.00 57.09 200 GLU A CA 1
ATOM 1527 C C . GLU A 1 200 ? -31.122 4.643 24.292 1.00 57.09 200 GLU A C 1
ATOM 1529 O O . GLU A 1 200 ? -31.671 4.334 23.205 1.00 57.09 200 GLU A O 1
#